Protein AF-A0A5Q3HAL7-F1 (afdb_monomer_lite)

Foldseek 3Di:
DVVVVVVVVVVVVCCVVPPPPLLVVQLVVLLCVLCVVLVVLVPDPDDPVVSVVVVCVCQVDPCSCCVSNPVRSNVRSCCCVPVVVVVCVVVVVVVVVVVVVVVQVVCVVVPNRDDDPVRVVVVVVVVVVVVVVVVVVVVVVVVVVVVVVVVVVVVVVVVVVCVVVVVVVVVVVVVVVVVVVCVVCVVLVVLLVVQVVLLVLLVVQVVQADPVLCVLPVVPDSLLSQLLSVLLVVQPDWDALVRSCVSSVHDSVVSVVSQVVCVVSVQWDDDPRTIHGGPVVNVSVVSSVCSSPVVD

Structure (mmCIF, N/CA/C/O backbone):
data_AF-A0A5Q3HAL7-F1
#
_entry.id   AF-A0A5Q3HAL7-F1
#
loop_
_atom_site.group_PDB
_atom_site.id
_atom_site.type_symbol
_atom_site.label_atom_id
_atom_site.label_alt_id
_atom_site.label_comp_id
_atom_site.label_asym_id
_atom_site.label_entity_id
_atom_site.label_seq_id
_atom_site.pdbx_PDB_ins_code
_atom_site.Cartn_x
_atom_site.Cartn_y
_atom_site.Cartn_z
_atom_site.occupancy
_atom_site.B_iso_or_equiv
_atom_site.auth_seq_id
_atom_site.auth_comp_id
_atom_site.auth_asym_id
_atom_site.auth_atom_id
_atom_site.pdbx_PDB_model_num
ATOM 1 N N . MET A 1 1 ? 57.391 20.502 -47.825 1.00 55.34 1 MET A N 1
ATOM 2 C CA . MET A 1 1 ? 56.404 19.394 -47.875 1.00 55.34 1 MET A CA 1
ATOM 3 C C . MET A 1 1 ? 54.963 19.889 -47.946 1.00 55.34 1 MET A C 1
ATOM 5 O O . MET A 1 1 ? 54.150 19.171 -48.510 1.00 55.34 1 MET A O 1
ATOM 9 N N . GLU A 1 2 ? 54.636 21.076 -47.424 1.00 68.75 2 GLU A N 1
ATOM 10 C CA . GLU A 1 2 ? 53.278 21.654 -47.502 1.00 68.75 2 GLU A CA 1
ATOM 11 C C . GLU A 1 2 ? 52.879 22.047 -48.932 1.00 68.75 2 GLU A C 1
ATOM 13 O O . GLU A 1 2 ? 51.835 21.627 -49.411 1.00 68.75 2 GLU A O 1
ATOM 18 N N . THR A 1 3 ? 53.782 22.668 -49.694 1.00 77.88 3 THR A N 1
ATOM 19 C CA . THR A 1 3 ? 53.521 23.100 -51.081 1.00 77.88 3 THR A CA 1
ATOM 20 C C . THR A 1 3 ? 53.118 21.971 -52.037 1.00 77.88 3 THR A C 1
ATOM 22 O O . THR A 1 3 ? 52.258 22.154 -52.890 1.00 77.88 3 THR A O 1
ATOM 25 N N . ILE A 1 4 ? 53.697 20.775 -51.887 1.00 76.94 4 ILE A N 1
ATOM 26 C CA . ILE A 1 4 ? 53.345 19.601 -52.706 1.00 76.94 4 ILE A CA 1
ATOM 27 C C . ILE A 1 4 ? 51.958 19.070 -52.326 1.00 76.94 4 ILE A C 1
ATOM 29 O O . ILE A 1 4 ? 51.219 18.623 -53.200 1.00 76.94 4 ILE A O 1
ATOM 33 N N . LYS A 1 5 ? 51.590 19.126 -51.039 1.00 76.62 5 LYS A N 1
ATOM 34 C CA . LYS A 1 5 ? 50.261 18.713 -50.573 1.00 76.62 5 LYS A CA 1
ATOM 35 C C . LYS A 1 5 ? 49.184 19.679 -51.059 1.00 76.62 5 LYS A C 1
ATOM 37 O O . LYS A 1 5 ? 48.139 19.212 -51.494 1.00 76.62 5 LYS A O 1
ATOM 42 N N . ASP A 1 6 ? 49.468 20.977 -51.070 1.00 79.19 6 ASP A N 1
ATOM 43 C CA . ASP A 1 6 ? 48.530 22.003 -51.539 1.00 79.19 6 ASP A CA 1
ATOM 44 C C . ASP A 1 6 ? 48.346 21.966 -53.065 1.00 79.19 6 ASP A C 1
ATOM 46 O O . ASP A 1 6 ? 47.229 22.102 -53.573 1.00 79.19 6 ASP A O 1
ATOM 50 N N . LEU A 1 7 ? 49.416 21.680 -53.816 1.00 79.38 7 LEU A N 1
ATOM 51 C CA . LEU A 1 7 ? 49.333 21.410 -55.257 1.00 79.38 7 LEU A CA 1
ATOM 52 C C . LEU A 1 7 ? 48.543 20.129 -55.548 1.00 79.38 7 LEU A C 1
ATOM 54 O O . LEU A 1 7 ? 47.713 20.106 -56.453 1.00 79.38 7 LEU A O 1
ATOM 58 N N . TRP A 1 8 ? 48.737 19.076 -54.751 1.00 79.88 8 TRP A N 1
ATOM 59 C CA . TRP A 1 8 ? 47.936 17.859 -54.868 1.00 79.88 8 TRP A CA 1
ATOM 60 C C . TRP A 1 8 ? 46.466 18.086 -54.524 1.00 79.88 8 TRP A C 1
ATOM 62 O O . TRP A 1 8 ? 45.599 17.599 -55.243 1.00 79.88 8 TRP A O 1
ATOM 72 N N . ALA A 1 9 ? 46.172 18.834 -53.462 1.00 76.88 9 ALA A N 1
ATOM 73 C CA . ALA A 1 9 ? 44.810 19.128 -53.033 1.00 76.88 9 ALA A CA 1
ATOM 74 C C . ALA A 1 9 ? 44.065 19.997 -54.057 1.00 76.88 9 ALA A C 1
ATOM 76 O O . ALA A 1 9 ? 42.907 19.721 -54.354 1.00 76.88 9 ALA A O 1
ATOM 77 N N . SER A 1 10 ? 44.733 20.992 -54.648 1.00 73.81 10 SER A N 1
ATOM 78 C CA . SER A 1 10 ? 44.154 21.838 -55.702 1.00 73.81 10 SER A CA 1
ATOM 79 C C . SER A 1 10 ? 43.964 21.094 -57.027 1.00 73.81 10 SER A C 1
ATOM 81 O O . SER A 1 10 ? 42.928 21.259 -57.673 1.00 73.81 10 SER A O 1
ATOM 83 N N . LEU A 1 11 ? 44.896 20.210 -57.406 1.00 72.25 11 LEU A N 1
ATOM 84 C CA . LEU A 1 11 ? 44.717 19.307 -58.548 1.00 72.25 11 LEU A CA 1
ATOM 85 C C . LEU A 1 11 ? 43.555 18.339 -58.318 1.00 72.25 11 LEU A C 1
ATOM 87 O O . LEU A 1 11 ? 42.705 18.195 -59.193 1.00 72.25 11 LEU A O 1
ATOM 91 N N . LEU A 1 12 ? 43.481 17.713 -57.140 1.00 73.38 12 LEU A N 1
ATOM 92 C CA . LEU A 1 12 ? 42.384 16.818 -56.772 1.00 73.38 12 LEU A CA 1
ATOM 93 C C . LEU A 1 12 ? 41.045 17.554 -56.781 1.00 73.38 12 LEU A C 1
ATOM 95 O O . LEU A 1 12 ? 40.107 17.047 -57.384 1.00 73.38 12 LEU A O 1
ATOM 99 N N . ALA A 1 13 ? 40.976 18.759 -56.206 1.00 71.50 13 ALA A N 1
ATOM 100 C CA . ALA A 1 13 ? 39.777 19.592 -56.202 1.00 71.50 13 ALA A CA 1
ATOM 101 C C . ALA A 1 13 ? 39.323 19.943 -57.629 1.00 71.50 13 ALA A C 1
ATOM 103 O O . ALA A 1 13 ? 38.155 19.759 -57.969 1.00 71.50 13 ALA A O 1
ATOM 104 N N . SER A 1 14 ? 40.252 20.350 -58.502 1.00 67.56 14 SER A N 1
ATOM 105 C CA . SER A 1 14 ? 39.939 20.692 -59.895 1.00 67.56 14 SER A CA 1
ATOM 106 C C . SER A 1 14 ? 39.529 19.469 -60.724 1.00 67.56 14 SER A C 1
ATOM 108 O O . SER A 1 14 ? 38.621 19.555 -61.551 1.00 67.56 14 SER A O 1
ATOM 110 N N . ILE A 1 15 ? 40.134 18.303 -60.469 1.00 63.25 15 ILE A N 1
ATOM 111 C CA . ILE A 1 15 ? 39.726 17.028 -61.075 1.00 63.25 15 ILE A CA 1
ATOM 112 C C . ILE A 1 15 ? 38.333 16.631 -60.581 1.00 63.25 15 ILE A C 1
ATOM 114 O O . ILE A 1 15 ? 37.506 16.231 -61.393 1.00 63.25 15 ILE A O 1
ATOM 118 N N . THR A 1 16 ? 38.023 16.767 -59.290 1.00 63.25 16 THR A N 1
ATOM 119 C CA . THR A 1 16 ? 36.685 16.453 -58.761 1.00 63.25 16 THR A CA 1
ATOM 120 C C . THR A 1 16 ? 35.608 17.411 -59.265 1.00 63.25 16 THR A C 1
ATOM 122 O O . THR A 1 16 ? 34.492 16.978 -59.522 1.00 63.25 16 THR A O 1
ATOM 125 N N . GLU A 1 17 ? 35.941 18.685 -59.474 1.00 64.19 17 GLU A N 1
ATOM 126 C CA . GLU A 1 17 ? 35.003 19.712 -59.938 1.00 64.19 17 GLU A CA 1
ATOM 127 C C . GLU A 1 17 ? 34.760 19.639 -61.459 1.00 64.19 17 GLU A C 1
ATOM 129 O O . GLU A 1 17 ? 33.652 19.890 -61.928 1.00 64.19 17 GLU A O 1
ATOM 134 N N . ARG A 1 18 ? 35.773 19.231 -62.244 1.00 58.59 18 ARG A N 1
ATOM 135 C CA . ARG A 1 18 ? 35.694 19.119 -63.716 1.00 58.59 18 ARG A CA 1
ATOM 136 C C . ARG A 1 18 ? 35.443 17.700 -64.235 1.00 58.59 18 ARG A C 1
ATOM 138 O O . ARG A 1 18 ? 35.150 17.533 -65.418 1.00 58.59 18 ARG A O 1
ATOM 145 N N . SER A 1 19 ? 35.510 16.670 -63.388 1.00 54.56 19 SER A N 1
ATOM 146 C CA . SER A 1 19 ? 35.116 15.297 -63.741 1.00 54.56 19 SER A CA 1
ATOM 147 C C . SER A 1 19 ? 33.611 15.087 -63.586 1.00 54.56 19 SER A C 1
ATOM 149 O O . SER A 1 19 ? 33.143 14.174 -62.915 1.00 54.56 19 SER A O 1
ATOM 151 N N . THR A 1 20 ? 32.815 15.876 -64.311 1.00 58.97 20 THR A N 1
ATOM 152 C CA . THR A 1 20 ? 31.396 15.542 -64.534 1.00 58.97 20 THR A CA 1
ATOM 153 C C . THR A 1 20 ? 31.252 14.166 -65.206 1.00 58.97 20 THR A C 1
ATOM 155 O O . THR A 1 20 ? 30.191 13.552 -65.144 1.00 58.97 20 THR A O 1
ATOM 158 N N . ASN A 1 21 ? 32.336 13.655 -65.813 1.00 72.50 21 ASN A N 1
ATOM 159 C CA . ASN A 1 21 ? 32.443 12.292 -66.305 1.00 72.50 21 ASN A CA 1
ATOM 160 C C . ASN A 1 21 ? 33.595 11.517 -65.611 1.00 72.50 21 ASN A C 1
ATOM 162 O O . ASN A 1 21 ? 34.766 11.761 -65.927 1.00 72.50 21 ASN A O 1
ATOM 166 N N . PRO A 1 22 ? 33.299 10.544 -64.722 1.00 79.50 22 PRO A N 1
ATOM 167 C CA . PRO A 1 22 ? 34.313 9.709 -64.064 1.00 79.50 22 PRO A CA 1
ATOM 168 C C . PRO A 1 22 ? 35.156 8.890 -65.055 1.00 79.50 22 PRO A C 1
ATOM 170 O O . PRO A 1 22 ? 36.276 8.488 -64.739 1.00 79.50 22 PRO A O 1
ATOM 173 N N . PHE A 1 23 ? 34.656 8.688 -66.277 1.00 84.44 23 PHE A N 1
ATOM 174 C CA . PHE A 1 23 ? 35.376 8.007 -67.344 1.00 84.44 23 PHE A CA 1
ATOM 175 C C . PHE A 1 23 ? 36.607 8.766 -67.824 1.00 84.44 23 PHE A C 1
ATOM 177 O O . PHE A 1 23 ? 37.656 8.157 -68.006 1.00 84.44 23 PHE A O 1
ATOM 184 N N . THR A 1 24 ? 36.518 10.087 -67.982 1.00 85.62 24 THR A N 1
ATOM 185 C CA . THR A 1 24 ? 37.641 10.892 -68.480 1.00 85.62 24 THR A CA 1
ATOM 186 C C . THR A 1 24 ? 38.813 10.855 -67.506 1.00 85.62 24 THR A C 1
ATOM 188 O O . THR A 1 24 ? 39.958 10.688 -67.921 1.00 85.62 24 THR A O 1
ATOM 191 N N . ALA A 1 25 ? 38.530 10.944 -66.203 1.00 84.62 25 ALA A N 1
ATOM 192 C CA . ALA A 1 25 ? 39.551 10.846 -65.166 1.00 84.62 25 ALA A CA 1
ATOM 193 C C . ALA A 1 25 ? 40.175 9.440 -65.119 1.00 84.62 25 ALA A C 1
ATOM 195 O O . ALA A 1 25 ? 41.399 9.312 -65.113 1.00 84.62 25 ALA A O 1
ATOM 196 N N . ALA A 1 26 ? 39.351 8.386 -65.153 1.00 89.31 26 ALA A N 1
ATOM 197 C CA . ALA A 1 26 ? 39.832 7.005 -65.177 1.00 89.31 26 ALA A CA 1
ATOM 198 C C . ALA A 1 26 ? 40.682 6.706 -66.424 1.00 89.31 26 ALA A C 1
ATOM 200 O O . ALA A 1 26 ? 41.731 6.071 -66.315 1.00 89.31 26 ALA A O 1
ATOM 201 N N . PHE A 1 27 ? 40.269 7.208 -67.592 1.00 93.12 27 PHE A N 1
ATOM 202 C CA . PHE A 1 27 ? 41.020 7.090 -68.838 1.00 93.12 27 PHE A CA 1
ATOM 203 C C . PHE A 1 27 ? 42.347 7.835 -68.771 1.00 93.12 27 PHE A C 1
ATOM 205 O O . PHE A 1 27 ? 43.368 7.240 -69.089 1.00 93.12 27 PHE A O 1
ATOM 212 N N . ALA A 1 28 ? 42.367 9.085 -68.304 1.00 91.00 28 ALA A N 1
ATOM 213 C CA . ALA A 1 28 ? 43.603 9.855 -68.174 1.00 91.00 28 ALA A CA 1
ATOM 214 C C . ALA A 1 28 ? 44.612 9.166 -67.241 1.00 91.00 28 ALA A C 1
ATOM 216 O O . ALA A 1 28 ? 45.773 8.994 -67.608 1.00 91.00 28 ALA A O 1
ATOM 217 N N . ILE A 1 29 ? 44.168 8.703 -66.066 1.00 91.75 29 ILE A N 1
ATOM 218 C CA . ILE A 1 29 ? 45.028 7.984 -65.113 1.00 91.75 29 ILE A CA 1
ATOM 219 C C . ILE A 1 29 ? 45.533 6.675 -65.725 1.00 91.75 29 ILE A C 1
ATOM 221 O O . ILE A 1 29 ? 46.722 6.366 -65.649 1.00 91.75 29 ILE A O 1
ATOM 225 N N . SER A 1 30 ? 44.646 5.908 -66.361 1.00 93.69 30 SER A N 1
ATOM 226 C CA . SER A 1 30 ? 45.031 4.652 -66.997 1.00 93.69 30 SER A CA 1
ATOM 227 C C . SER A 1 30 ? 45.987 4.867 -68.171 1.00 93.69 30 SER A C 1
ATOM 229 O O . SER A 1 30 ? 46.939 4.105 -68.331 1.00 93.69 30 SER A O 1
ATOM 231 N N . TRP A 1 31 ? 45.791 5.933 -68.945 1.00 95.50 31 TRP A N 1
ATOM 232 C CA . TRP A 1 31 ? 46.662 6.319 -70.047 1.00 95.50 31 TRP A CA 1
ATOM 233 C C . TRP A 1 31 ? 48.069 6.623 -69.559 1.00 95.50 31 TRP A C 1
ATOM 235 O O . TRP A 1 31 ? 49.028 6.094 -70.118 1.00 95.50 31 TRP A O 1
ATOM 245 N N . VAL A 1 32 ? 48.186 7.394 -68.475 1.00 94.75 32 VAL A N 1
ATOM 246 C CA . VAL A 1 32 ? 49.470 7.665 -67.821 1.00 94.75 32 VAL A CA 1
ATOM 247 C C . VAL A 1 32 ? 50.129 6.375 -67.340 1.00 94.75 32 VAL A C 1
ATOM 249 O O . VAL A 1 32 ? 51.315 6.171 -67.586 1.00 94.75 32 VAL A O 1
ATOM 252 N N . GLY A 1 33 ? 49.362 5.479 -66.714 1.00 94.62 33 GLY A N 1
ATOM 253 C CA . GLY A 1 33 ? 49.866 4.194 -66.227 1.00 94.62 33 GLY A CA 1
ATOM 254 C C . GLY A 1 33 ? 50.418 3.299 -67.341 1.00 94.62 33 GLY A C 1
ATOM 255 O O . GLY A 1 33 ? 51.544 2.816 -67.245 1.00 94.62 33 GLY A O 1
ATOM 256 N N . TRP A 1 34 ? 49.662 3.113 -68.424 1.00 95.12 34 TRP A N 1
ATOM 257 C CA . TRP A 1 34 ? 50.087 2.289 -69.562 1.00 95.12 34 TRP A CA 1
ATOM 258 C C . TRP A 1 34 ? 51.214 2.928 -70.378 1.00 95.12 34 TRP A C 1
ATOM 260 O O . TRP A 1 34 ? 52.069 2.218 -70.904 1.00 95.12 34 TRP A O 1
ATOM 270 N N . ASN A 1 35 ? 51.259 4.259 -70.447 1.00 95.12 35 ASN A N 1
ATOM 271 C CA . ASN A 1 35 ? 52.260 5.005 -71.209 1.00 95.12 35 ASN A CA 1
ATOM 272 C C . ASN A 1 35 ? 53.360 5.594 -70.314 1.00 95.12 35 ASN A C 1
ATOM 274 O O . ASN A 1 35 ? 53.999 6.573 -70.687 1.00 95.12 35 ASN A O 1
ATOM 278 N N . TYR A 1 36 ? 53.643 4.998 -69.151 1.00 94.56 36 TYR A N 1
ATOM 279 C CA . TYR A 1 36 ? 54.635 5.539 -68.211 1.00 94.56 36 TYR A CA 1
ATOM 280 C C . TYR A 1 36 ? 56.021 5.743 -68.853 1.00 94.56 36 TYR A C 1
ATOM 282 O O . TYR A 1 36 ? 56.694 6.730 -68.566 1.00 94.56 36 TYR A O 1
ATOM 290 N N . LYS A 1 37 ? 56.429 4.859 -69.779 1.00 93.38 37 LYS A N 1
ATOM 291 C CA . LYS A 1 37 ? 57.695 4.972 -70.528 1.00 93.38 37 LYS A CA 1
ATOM 292 C C . LYS A 1 37 ? 57.749 6.223 -71.407 1.00 93.38 37 LYS A C 1
ATOM 294 O O . LYS A 1 37 ? 58.812 6.823 -71.528 1.00 93.38 37 LYS A O 1
ATOM 299 N N . PHE A 1 38 ? 56.616 6.634 -71.977 1.00 93.31 38 PHE A N 1
ATOM 300 C CA . PHE A 1 38 ? 56.521 7.878 -72.738 1.00 93.31 38 PHE A CA 1
ATOM 301 C C . PHE A 1 38 ? 56.788 9.083 -71.836 1.00 93.31 38 PHE A C 1
ATOM 303 O O . PHE A 1 38 ? 57.572 9.948 -72.206 1.00 93.31 38 PHE A O 1
ATOM 310 N N . PHE A 1 39 ? 56.218 9.113 -70.628 1.00 92.56 39 PHE A N 1
ATOM 311 C CA . PHE A 1 39 ? 56.482 10.189 -69.669 1.00 92.56 39 PHE A CA 1
ATOM 312 C C . PHE A 1 39 ? 57.925 10.188 -69.165 1.00 92.56 39 PHE A C 1
ATOM 314 O O . PHE A 1 39 ? 58.526 11.252 -69.064 1.00 92.56 39 PHE A O 1
ATOM 321 N N . VAL A 1 40 ? 58.505 9.013 -68.902 1.00 93.12 40 VAL A N 1
ATOM 322 C CA . VAL A 1 40 ? 59.928 8.894 -68.540 1.00 93.12 40 VAL A CA 1
ATOM 323 C C . VAL A 1 40 ? 60.815 9.477 -69.638 1.00 93.12 40 VAL A C 1
ATOM 325 O O . VAL A 1 40 ? 61.745 10.216 -69.340 1.00 93.12 40 VAL A O 1
ATOM 328 N N . LEU A 1 41 ? 60.508 9.188 -70.903 1.00 92.88 41 LEU A N 1
ATOM 329 C CA . LEU A 1 41 ? 61.241 9.730 -72.040 1.00 92.88 41 LEU A CA 1
ATOM 330 C C . LEU A 1 41 ? 61.006 11.242 -72.211 1.00 92.88 41 LEU A C 1
ATOM 332 O O . LEU A 1 41 ? 61.950 11.982 -72.472 1.00 92.88 41 LEU A O 1
ATOM 336 N N . LEU A 1 42 ? 59.770 11.709 -72.028 1.00 92.06 42 LEU A N 1
ATOM 337 C CA . LEU A 1 42 ? 59.390 13.119 -72.151 1.00 92.06 42 LEU A CA 1
ATOM 338 C C . LEU A 1 42 ? 60.076 14.004 -71.103 1.00 92.06 42 LEU A C 1
ATOM 340 O O . LEU A 1 42 ? 60.461 15.126 -71.415 1.00 92.06 42 LEU A O 1
ATOM 344 N N . PHE A 1 43 ? 60.234 13.496 -69.880 1.00 93.00 43 PHE A N 1
ATOM 345 C CA . PHE A 1 43 ? 60.908 14.188 -68.778 1.00 93.00 43 PHE A CA 1
ATOM 346 C C . PHE A 1 43 ? 62.391 13.815 -68.638 1.00 93.00 43 PHE A C 1
ATOM 348 O O . PHE A 1 43 ? 63.013 14.162 -67.637 1.00 93.00 43 PHE A O 1
ATOM 355 N N . SER A 1 44 ? 62.961 13.100 -69.611 1.00 91.88 44 SER A N 1
ATOM 356 C CA . SER A 1 44 ? 64.399 12.827 -69.646 1.00 91.88 44 SER A CA 1
ATOM 357 C C . SER A 1 44 ? 65.175 14.012 -70.229 1.00 91.88 44 SER A C 1
ATOM 359 O O . SER A 1 44 ? 64.666 14.725 -71.092 1.00 91.88 44 SER A O 1
ATOM 361 N N . ASP A 1 45 ? 66.442 14.174 -69.836 1.00 92.88 45 ASP A N 1
ATOM 362 C CA . ASP A 1 45 ? 67.343 15.229 -70.339 1.00 92.88 45 ASP A CA 1
ATOM 363 C C . ASP A 1 45 ? 67.861 14.968 -71.777 1.00 92.88 45 ASP A C 1
ATOM 365 O O . ASP A 1 45 ? 68.955 15.386 -72.166 1.00 92.88 45 ASP A O 1
ATOM 369 N N . LEU A 1 46 ? 67.106 14.226 -72.592 1.00 91.38 46 LEU A N 1
ATOM 370 C CA . LEU A 1 46 ? 67.467 13.929 -73.975 1.00 91.38 46 LEU A CA 1
ATOM 371 C C . LEU A 1 46 ? 67.206 15.132 -74.889 1.00 91.38 46 LEU A C 1
ATOM 373 O O . LEU A 1 46 ? 66.264 15.902 -74.708 1.00 91.38 46 LEU A O 1
ATOM 377 N N . SER A 1 47 ? 68.030 15.277 -75.934 1.00 93.31 47 SER A N 1
ATOM 378 C CA . SER A 1 47 ? 67.755 16.272 -76.972 1.00 93.31 47 SER A CA 1
ATOM 379 C C . SER A 1 47 ? 66.437 15.942 -77.688 1.00 93.31 47 SER A C 1
ATOM 381 O O . SER A 1 47 ? 66.142 14.757 -77.877 1.00 93.31 47 SER A O 1
ATOM 383 N N . PRO A 1 48 ? 65.672 16.941 -78.175 1.00 91.00 48 PRO A N 1
ATOM 384 C CA . PRO A 1 48 ? 64.372 16.701 -78.809 1.00 91.00 48 PRO A CA 1
ATOM 385 C C . PRO A 1 48 ? 64.408 15.632 -79.912 1.00 91.00 48 PRO A C 1
ATOM 387 O O . PRO A 1 48 ? 63.519 14.790 -79.990 1.00 91.00 48 PRO A O 1
ATOM 390 N N . ALA A 1 49 ? 65.475 15.601 -80.719 1.00 91.81 49 ALA A N 1
ATOM 391 C CA . ALA A 1 49 ? 65.666 14.587 -81.758 1.00 91.81 49 ALA A CA 1
ATOM 392 C C . ALA A 1 49 ? 65.764 13.156 -81.193 1.00 91.81 49 ALA A C 1
ATOM 394 O O . ALA A 1 49 ? 65.175 12.232 -81.754 1.00 91.81 49 ALA A O 1
ATOM 395 N N . LYS A 1 50 ? 66.470 12.970 -80.069 1.00 92.44 50 LYS A N 1
ATOM 396 C CA . LYS A 1 50 ? 66.577 11.674 -79.384 1.00 92.44 50 LYS A CA 1
ATOM 397 C C . LYS A 1 50 ? 65.264 11.284 -78.708 1.00 92.44 50 LYS A C 1
ATOM 399 O O . LYS A 1 50 ? 64.905 10.113 -78.746 1.00 92.44 50 LYS A O 1
ATOM 404 N N . THR A 1 51 ? 64.519 12.249 -78.169 1.00 91.56 51 THR A N 1
ATOM 405 C CA . THR A 1 51 ? 63.179 12.016 -77.610 1.00 91.56 51 THR A CA 1
ATOM 406 C C . THR A 1 51 ? 62.218 11.519 -78.690 1.00 91.56 51 THR A C 1
ATOM 408 O O . THR A 1 51 ? 61.589 10.484 -78.508 1.00 91.56 51 THR A O 1
ATOM 411 N N . PHE A 1 52 ? 62.150 12.165 -79.859 1.00 91.88 52 PHE A N 1
ATOM 412 C CA . PHE A 1 52 ? 61.299 11.682 -80.956 1.00 91.88 52 PHE A CA 1
ATOM 413 C C . PHE A 1 52 ? 61.723 10.303 -81.480 1.00 91.88 52 PHE A C 1
ATOM 415 O O . PHE A 1 52 ? 60.861 9.467 -81.752 1.00 91.88 52 PHE A O 1
ATOM 422 N N . ALA A 1 53 ? 63.029 10.035 -81.581 1.00 92.81 53 ALA A N 1
ATOM 423 C CA . ALA A 1 53 ? 63.529 8.709 -81.944 1.00 92.81 53 ALA A CA 1
ATOM 424 C C . ALA A 1 53 ? 63.109 7.643 -80.917 1.00 92.81 53 ALA A C 1
ATOM 426 O O . ALA A 1 53 ? 62.589 6.600 -81.305 1.00 92.81 53 ALA A O 1
ATOM 427 N N . GLY A 1 54 ? 63.234 7.940 -79.619 1.00 91.81 54 GLY A N 1
ATOM 428 C CA . GLY A 1 54 ? 62.807 7.045 -78.544 1.00 91.81 54 GLY A CA 1
ATOM 429 C C . GLY A 1 54 ? 61.293 6.813 -78.508 1.00 91.81 54 GLY A C 1
ATOM 430 O O . GLY A 1 54 ? 60.860 5.705 -78.212 1.00 91.81 54 GLY A O 1
ATOM 431 N N . VAL A 1 55 ? 60.467 7.809 -78.864 1.00 91.69 55 VAL A N 1
ATOM 432 C CA . VAL A 1 55 ? 59.009 7.614 -79.005 1.00 91.69 55 VAL A CA 1
ATOM 433 C C . VAL A 1 55 ? 58.706 6.668 -80.167 1.00 91.69 55 VAL A C 1
ATOM 435 O O . VAL A 1 55 ? 57.857 5.789 -80.031 1.00 91.69 55 VAL A O 1
ATOM 438 N N . ASN A 1 56 ? 59.403 6.815 -81.297 1.00 91.88 56 ASN A N 1
ATOM 439 C CA . ASN A 1 56 ? 59.237 5.918 -82.442 1.00 91.88 56 ASN A CA 1
ATOM 440 C C . ASN A 1 56 ? 59.697 4.489 -82.128 1.00 91.88 56 ASN A C 1
ATOM 442 O O . ASN A 1 56 ? 59.077 3.547 -82.606 1.00 91.88 56 ASN A O 1
ATOM 446 N N . GLU A 1 57 ? 60.737 4.324 -81.311 1.00 92.81 57 GLU A N 1
ATOM 447 C CA . GLU A 1 57 ? 61.181 3.013 -80.826 1.00 92.81 57 GLU A CA 1
ATOM 448 C C . GLU A 1 57 ? 60.185 2.401 -79.830 1.00 92.81 57 GLU A C 1
ATOM 450 O O . GLU A 1 57 ? 59.911 1.204 -79.879 1.00 92.81 57 GLU A O 1
ATOM 455 N N . LEU A 1 58 ? 59.599 3.224 -78.956 1.00 91.62 58 LEU A N 1
ATOM 456 C CA . LEU A 1 58 ? 58.604 2.790 -77.977 1.00 91.62 58 LEU A CA 1
ATOM 457 C C . LEU A 1 58 ? 57.281 2.367 -78.637 1.00 91.62 58 LEU A C 1
ATOM 459 O O . LEU A 1 58 ? 56.605 1.471 -78.130 1.00 91.62 58 LEU A O 1
ATOM 463 N N . TYR A 1 59 ? 56.928 2.991 -79.764 1.00 92.38 59 TYR A N 1
ATOM 464 C CA . TYR A 1 59 ? 55.722 2.692 -80.534 1.00 92.38 59 TYR A CA 1
ATOM 465 C C . TYR A 1 59 ? 56.036 2.511 -82.035 1.00 92.38 59 TYR A C 1
ATOM 467 O O . TYR A 1 59 ? 55.721 3.399 -82.852 1.00 92.38 59 TYR A O 1
ATOM 475 N N . PRO A 1 60 ? 56.664 1.377 -82.409 1.00 90.94 60 PRO A N 1
ATOM 476 C CA . PRO A 1 60 ? 57.230 1.165 -83.742 1.00 90.94 60 PRO A CA 1
ATOM 477 C C . PRO A 1 60 ? 56.167 1.036 -84.834 1.00 90.94 60 PRO A C 1
ATOM 479 O O . PRO A 1 60 ? 56.352 1.532 -85.944 1.00 90.94 60 PRO A O 1
ATOM 482 N N . ASP A 1 61 ? 55.027 0.424 -84.522 1.00 94.19 61 ASP A N 1
ATOM 483 C CA . ASP A 1 61 ? 53.953 0.155 -85.476 1.00 94.19 61 ASP A CA 1
ATOM 484 C C . ASP A 1 61 ? 52.605 0.748 -85.031 1.00 94.19 61 ASP A C 1
ATOM 486 O O . ASP A 1 61 ? 52.394 1.100 -83.867 1.00 94.19 61 ASP A O 1
ATOM 490 N N . TRP A 1 62 ? 51.659 0.859 -85.966 1.00 91.62 62 TRP A N 1
ATOM 491 C CA . TRP A 1 62 ? 50.325 1.406 -85.693 1.00 91.62 62 TRP A CA 1
ATOM 492 C C . TRP A 1 62 ? 49.557 0.619 -84.621 1.00 91.62 62 TRP A C 1
ATOM 494 O O . TRP A 1 62 ? 48.841 1.214 -83.816 1.00 91.62 62 TRP A O 1
ATOM 504 N N . THR A 1 63 ? 49.739 -0.700 -84.559 1.00 93.19 63 THR A N 1
ATOM 505 C CA . THR A 1 63 ? 49.083 -1.563 -83.570 1.00 93.19 63 THR A CA 1
ATOM 506 C C . THR A 1 63 ? 49.594 -1.250 -82.170 1.00 93.19 63 THR A C 1
ATOM 508 O O . THR A 1 63 ? 48.790 -1.113 -81.250 1.00 93.19 63 THR A O 1
ATOM 511 N N . SER A 1 64 ? 50.905 -1.053 -81.999 1.00 90.31 64 SER A N 1
ATOM 512 C CA . SER A 1 64 ? 51.508 -0.657 -80.720 1.00 90.31 64 SER A CA 1
ATOM 513 C C . SER A 1 64 ? 50.997 0.711 -80.242 1.00 90.31 64 SER A C 1
ATOM 515 O O . SER A 1 64 ? 50.639 0.862 -79.070 1.00 90.31 64 SER A O 1
ATOM 517 N N . ARG A 1 65 ? 50.861 1.679 -81.164 1.00 90.69 65 ARG A N 1
ATOM 518 C CA . ARG A 1 65 ? 50.321 3.023 -80.894 1.00 90.69 65 ARG A CA 1
ATOM 519 C C . ARG A 1 65 ? 48.860 2.967 -80.485 1.00 90.69 65 ARG A C 1
ATOM 521 O O . ARG A 1 65 ? 48.480 3.577 -79.492 1.00 90.69 65 ARG A O 1
ATOM 528 N N . LEU A 1 66 ? 48.043 2.219 -81.224 1.00 93.69 66 LEU A N 1
ATOM 529 C CA . LEU A 1 66 ? 46.616 2.109 -80.946 1.00 93.69 66 LEU A CA 1
ATOM 530 C C . LEU A 1 66 ? 46.349 1.328 -79.655 1.00 93.69 66 LEU A C 1
ATOM 532 O O . LEU A 1 66 ? 45.511 1.737 -78.856 1.00 93.69 66 LEU A O 1
ATOM 536 N N . SER A 1 67 ? 47.063 0.225 -79.426 1.00 92.38 67 SER A N 1
ATOM 537 C CA . SER A 1 67 ? 46.870 -0.619 -78.241 1.00 92.38 67 SER A CA 1
ATOM 538 C C . SER A 1 67 ? 47.326 0.079 -76.961 1.00 92.38 67 SER A C 1
ATOM 540 O O . SER A 1 67 ? 46.521 0.276 -76.055 1.00 92.38 67 SER A O 1
ATOM 542 N N . SER A 1 68 ? 48.579 0.529 -76.905 1.00 89.88 68 SER A N 1
ATOM 543 C CA . SER A 1 68 ? 49.146 1.166 -75.709 1.00 89.88 68 SER A CA 1
ATOM 544 C C . SER A 1 68 ? 48.645 2.597 -75.522 1.00 89.88 68 SER A C 1
ATOM 546 O O . SER A 1 68 ? 48.380 3.025 -74.399 1.00 89.88 68 SER A O 1
ATOM 548 N N . GLY A 1 69 ? 48.468 3.336 -76.620 1.00 89.75 69 GLY A N 1
ATOM 549 C CA . GLY A 1 69 ? 48.039 4.731 -76.591 1.00 89.75 69 GLY A CA 1
ATOM 550 C C . GLY A 1 69 ? 46.533 4.920 -76.422 1.00 89.75 69 GLY A C 1
ATOM 551 O O . GLY A 1 69 ? 46.117 6.001 -76.018 1.00 89.75 69 GLY A O 1
ATOM 552 N N . PHE A 1 70 ? 45.702 3.911 -76.701 1.00 93.19 70 PHE A N 1
ATOM 553 C CA . PHE A 1 70 ? 44.250 4.066 -76.585 1.00 93.19 70 PHE A CA 1
ATOM 554 C C . PHE A 1 70 ? 43.538 2.821 -76.054 1.00 93.19 70 PHE A C 1
ATOM 556 O O . PHE A 1 70 ? 42.864 2.917 -75.034 1.00 93.19 70 PHE A O 1
ATOM 563 N N . ALA A 1 71 ? 43.689 1.653 -76.686 1.00 95.38 71 ALA A N 1
ATOM 564 C CA . ALA A 1 71 ? 42.842 0.492 -76.401 1.00 95.38 71 ALA A CA 1
ATOM 565 C C . ALA A 1 71 ? 43.011 -0.064 -74.976 1.00 95.38 71 ALA A C 1
ATOM 567 O O . ALA A 1 71 ? 42.011 -0.296 -74.299 1.00 95.38 71 ALA A O 1
ATOM 568 N N . PHE A 1 72 ? 44.244 -0.250 -74.490 1.00 95.25 72 PHE A N 1
ATOM 569 C CA . PHE A 1 72 ? 44.496 -0.720 -73.124 1.00 95.25 72 PHE A CA 1
ATOM 570 C C . PHE A 1 72 ? 44.085 0.311 -72.065 1.00 95.25 72 PHE A C 1
ATOM 572 O O . PHE A 1 72 ? 43.327 -0.069 -71.169 1.00 95.25 72 PHE A O 1
ATOM 579 N N . PRO A 1 73 ? 44.455 1.605 -72.176 1.00 95.44 73 PRO A N 1
ATOM 580 C CA . PRO A 1 73 ? 43.914 2.648 -71.307 1.00 95.44 73 PRO A CA 1
ATOM 581 C C . PRO A 1 73 ? 42.385 2.693 -71.270 1.00 95.44 73 PRO A C 1
ATOM 583 O O . PRO A 1 73 ? 41.789 2.790 -70.199 1.00 95.44 73 PRO A O 1
ATOM 586 N N . LEU A 1 74 ? 41.739 2.577 -72.435 1.00 94.94 74 LEU A N 1
ATOM 587 C CA . LEU A 1 74 ? 40.285 2.577 -72.564 1.00 94.94 74 LEU A CA 1
ATOM 588 C C . LEU A 1 74 ? 39.672 1.365 -71.873 1.00 94.94 74 LEU A C 1
ATOM 590 O O . LEU A 1 74 ? 38.744 1.514 -71.087 1.00 94.94 74 LEU A O 1
ATOM 594 N N . MET A 1 75 ? 40.207 0.171 -72.123 1.00 96.12 75 MET A N 1
ATOM 595 C CA . MET A 1 75 ? 39.717 -1.066 -71.524 1.00 96.12 75 MET A CA 1
ATOM 596 C C . MET A 1 75 ? 39.882 -1.057 -70.002 1.00 96.12 75 MET A C 1
ATOM 598 O O . MET A 1 75 ? 38.950 -1.408 -69.284 1.00 96.12 75 MET A O 1
ATOM 602 N N . THR A 1 76 ? 41.030 -0.615 -69.489 1.00 94.69 76 THR A N 1
ATOM 603 C CA . THR A 1 76 ? 41.251 -0.485 -68.045 1.00 94.69 76 THR A CA 1
ATOM 604 C C . THR A 1 76 ? 40.343 0.581 -67.432 1.00 94.69 76 THR A C 1
ATOM 606 O O . THR A 1 76 ? 39.785 0.342 -66.364 1.00 94.69 76 THR A O 1
ATOM 609 N N . ALA A 1 77 ? 40.126 1.717 -68.100 1.00 93.56 77 ALA A N 1
ATOM 610 C CA . ALA A 1 77 ? 39.187 2.737 -67.641 1.00 93.56 77 ALA A CA 1
ATOM 611 C C . ALA A 1 77 ? 37.738 2.234 -67.631 1.00 93.56 77 ALA A C 1
ATOM 613 O O . ALA A 1 77 ? 37.021 2.479 -66.666 1.00 93.56 77 ALA A O 1
ATOM 614 N N . LEU A 1 78 ? 37.318 1.483 -68.655 1.00 92.75 78 LEU A N 1
ATOM 615 C CA . LEU A 1 78 ? 36.008 0.831 -68.702 1.00 92.75 78 LEU A CA 1
ATOM 616 C C . LEU A 1 78 ? 35.865 -0.187 -67.568 1.00 92.75 78 LEU A C 1
ATOM 618 O O . LEU A 1 78 ? 34.875 -0.156 -66.845 1.00 92.75 78 LEU A O 1
ATOM 622 N N . LEU A 1 79 ? 36.858 -1.053 -67.357 1.00 93.56 79 LEU A N 1
ATOM 623 C CA . LEU A 1 79 ? 36.848 -2.008 -66.248 1.00 93.56 79 LEU A CA 1
ATOM 624 C C . LEU A 1 79 ? 36.801 -1.297 -64.896 1.00 93.56 79 LEU A C 1
ATOM 626 O O . LEU A 1 79 ? 36.036 -1.692 -64.023 1.00 93.56 79 LEU A O 1
ATOM 630 N N . TYR A 1 80 ? 37.566 -0.225 -64.719 1.00 90.56 80 TYR A N 1
ATOM 631 C CA . TYR A 1 80 ? 37.540 0.545 -63.485 1.00 90.56 80 TYR A CA 1
ATOM 632 C C . TYR A 1 80 ? 36.182 1.220 -63.276 1.00 90.56 80 TYR A C 1
ATOM 634 O O . TYR A 1 80 ? 35.574 1.046 -62.234 1.00 90.56 80 TYR A O 1
ATOM 642 N N . VAL A 1 81 ? 35.642 1.935 -64.261 1.00 88.38 81 VAL A N 1
ATOM 643 C CA . VAL A 1 81 ? 34.375 2.665 -64.093 1.00 88.38 81 VAL A CA 1
ATOM 644 C C . VAL A 1 81 ? 33.175 1.731 -63.991 1.00 88.38 81 VAL A C 1
ATOM 646 O O . VAL A 1 81 ? 32.265 2.012 -63.218 1.00 88.38 81 VAL A O 1
ATOM 649 N N . PHE A 1 82 ? 33.161 0.621 -64.731 1.00 88.19 82 PHE A N 1
ATOM 650 C CA . PHE A 1 82 ? 32.016 -0.284 -64.756 1.00 88.19 82 PHE A CA 1
ATOM 651 C C . PHE A 1 82 ? 32.145 -1.450 -63.784 1.00 88.19 82 PHE A C 1
ATOM 653 O O . PHE A 1 82 ? 31.176 -1.733 -63.093 1.00 88.19 82 PHE A O 1
ATOM 660 N N . ALA A 1 83 ? 33.292 -2.125 -63.678 1.00 89.81 83 ALA A N 1
ATOM 661 C CA . ALA A 1 83 ? 33.415 -3.305 -62.816 1.00 89.81 83 ALA A CA 1
ATOM 662 C C . ALA A 1 83 ? 33.659 -2.944 -61.343 1.00 89.81 83 ALA A C 1
ATOM 664 O O . ALA A 1 83 ? 33.128 -3.622 -60.459 1.00 89.81 83 ALA A O 1
ATOM 665 N N . TYR A 1 84 ? 34.414 -1.874 -61.058 1.00 86.69 84 TYR A N 1
ATOM 666 C CA . TYR A 1 84 ? 34.716 -1.479 -59.677 1.00 86.69 84 TYR A CA 1
ATOM 667 C C . TYR A 1 84 ? 33.451 -1.194 -58.855 1.00 86.69 84 TYR A C 1
ATOM 669 O O . TYR A 1 84 ? 33.343 -1.785 -57.783 1.00 86.69 84 TYR A O 1
ATOM 677 N N . PRO A 1 85 ? 32.441 -0.425 -59.325 1.00 83.50 85 PRO A N 1
ATOM 678 C CA . PRO A 1 85 ? 31.228 -0.196 -58.540 1.00 83.50 85 PRO A CA 1
ATOM 679 C C . PRO A 1 85 ? 30.503 -1.483 -58.142 1.00 83.50 85 PRO A C 1
ATOM 681 O O . PRO A 1 85 ? 30.073 -1.596 -56.996 1.00 83.50 85 PRO A O 1
ATOM 684 N N . TYR A 1 86 ? 30.411 -2.480 -59.029 1.00 86.38 86 TYR A N 1
ATOM 685 C CA . TYR A 1 86 ? 29.779 -3.764 -58.696 1.00 86.38 86 TYR A CA 1
ATOM 686 C C . TYR A 1 86 ? 30.587 -4.562 -57.667 1.00 86.38 86 TYR A C 1
ATOM 688 O O . TYR A 1 86 ? 30.008 -5.188 -56.777 1.00 86.38 86 TYR A O 1
ATOM 696 N N . LEU A 1 87 ? 31.922 -4.533 -57.756 1.00 85.88 87 LEU A N 1
ATOM 697 C CA . LEU A 1 87 ? 32.791 -5.157 -56.756 1.00 85.88 87 LEU A CA 1
ATOM 698 C C . LEU A 1 87 ? 32.661 -4.449 -55.403 1.00 85.88 87 LEU A C 1
ATOM 700 O O . LEU A 1 87 ? 32.482 -5.106 -54.377 1.00 85.88 87 LEU A O 1
ATOM 704 N N . THR A 1 88 ? 32.671 -3.117 -55.395 1.00 83.25 88 THR A N 1
ATOM 705 C CA . THR A 1 88 ? 32.517 -2.294 -54.193 1.00 83.25 88 THR A CA 1
ATOM 706 C C . THR A 1 88 ? 31.144 -2.489 -53.550 1.00 83.25 88 THR A C 1
ATOM 708 O O . THR A 1 88 ? 31.073 -2.659 -52.337 1.00 83.25 88 THR A O 1
ATOM 711 N N . GLN A 1 89 ? 30.062 -2.562 -54.332 1.00 82.81 89 GLN A N 1
ATOM 712 C CA . GLN A 1 89 ? 28.710 -2.833 -53.825 1.00 82.81 89 GLN A CA 1
ATOM 713 C C . GLN A 1 89 ? 28.595 -4.177 -53.098 1.00 82.81 89 GLN A C 1
ATOM 715 O O . GLN A 1 89 ? 27.772 -4.295 -52.199 1.00 82.81 89 GLN A O 1
ATOM 720 N N . LYS A 1 90 ? 29.406 -5.183 -53.447 1.00 85.56 90 LYS A N 1
ATOM 721 C CA . LYS A 1 90 ? 29.413 -6.482 -52.751 1.00 85.56 90 LYS A CA 1
ATOM 722 C C . LYS A 1 90 ? 30.389 -6.514 -51.578 1.00 85.56 90 LYS A C 1
ATOM 724 O O . LYS A 1 90 ? 30.059 -7.015 -50.505 1.00 85.56 90 LYS A O 1
ATOM 729 N N . LEU A 1 91 ? 31.592 -5.979 -51.772 1.00 86.12 91 LEU A N 1
ATOM 730 C CA . LEU A 1 91 ? 32.664 -6.044 -50.781 1.00 86.12 91 LEU A CA 1
ATOM 731 C C . LEU A 1 91 ? 32.448 -5.077 -49.616 1.00 86.12 91 LEU A C 1
ATOM 733 O O . LEU A 1 91 ? 32.771 -5.424 -48.482 1.00 86.12 91 LEU A O 1
ATOM 737 N N . VAL A 1 92 ? 31.889 -3.888 -49.864 1.00 85.50 92 VAL A N 1
ATOM 738 C CA . VAL A 1 92 ? 31.682 -2.887 -48.810 1.00 85.50 92 VAL A CA 1
ATOM 739 C C . VAL A 1 92 ? 30.659 -3.359 -47.776 1.00 85.50 92 VAL A C 1
ATOM 741 O O . VAL A 1 92 ? 31.013 -3.333 -46.597 1.00 85.50 92 VAL A O 1
ATOM 744 N N . PRO A 1 93 ? 29.452 -3.845 -48.135 1.00 84.75 93 PRO A N 1
ATOM 745 C CA . PRO A 1 93 ? 28.523 -4.401 -47.152 1.00 84.75 93 PRO A CA 1
ATOM 746 C C . PRO A 1 93 ? 29.131 -5.569 -46.378 1.00 84.75 93 PRO A C 1
ATOM 748 O O . PRO A 1 93 ? 29.106 -5.556 -45.153 1.00 84.75 93 PRO A O 1
ATOM 751 N N . TRP A 1 94 ? 29.791 -6.509 -47.062 1.00 87.88 94 TRP A N 1
ATOM 752 C CA . TRP A 1 94 ? 30.450 -7.648 -46.416 1.00 87.88 94 TRP A CA 1
ATOM 753 C C . TRP A 1 94 ? 31.526 -7.222 -45.405 1.00 87.88 94 TRP A C 1
ATOM 755 O O . TRP A 1 94 ? 31.604 -7.748 -44.291 1.00 87.88 94 TRP A O 1
ATOM 765 N N . TYR A 1 95 ? 32.352 -6.237 -45.765 1.00 83.75 95 TYR A N 1
ATOM 766 C CA . TYR A 1 95 ? 33.381 -5.703 -44.879 1.00 83.75 95 TYR A CA 1
ATOM 767 C C . TYR A 1 95 ? 32.767 -4.953 -43.690 1.00 83.75 95 TYR A C 1
ATOM 769 O O . TYR A 1 95 ? 33.195 -5.146 -42.549 1.00 83.75 95 TYR A O 1
ATOM 777 N N . ARG A 1 96 ? 31.724 -4.146 -43.929 1.00 79.75 96 ARG A N 1
ATOM 778 C CA . ARG A 1 96 ? 30.987 -3.427 -42.879 1.00 79.75 96 ARG A CA 1
ATOM 779 C C . ARG A 1 96 ? 30.299 -4.383 -41.911 1.00 79.75 96 ARG A C 1
ATOM 781 O O . ARG A 1 96 ? 30.418 -4.195 -40.705 1.00 79.75 96 ARG A O 1
ATOM 788 N N . GLU A 1 97 ? 29.666 -5.440 -42.407 1.00 85.25 97 GLU A N 1
ATOM 789 C CA . GLU A 1 97 ? 29.075 -6.491 -41.575 1.00 85.25 97 GLU A CA 1
ATOM 790 C C . GLU A 1 97 ? 30.116 -7.146 -40.664 1.00 85.25 97 GLU A C 1
ATOM 792 O O . GLU A 1 97 ? 29.852 -7.371 -39.483 1.00 85.25 97 GLU A O 1
ATOM 797 N N . ARG A 1 98 ? 31.321 -7.426 -41.177 1.00 85.62 98 ARG A N 1
ATOM 798 C CA . ARG A 1 98 ? 32.414 -7.983 -40.367 1.00 85.62 98 ARG A CA 1
ATOM 799 C C . ARG A 1 98 ? 32.937 -7.004 -39.324 1.00 85.62 98 ARG A C 1
ATOM 801 O O . ARG A 1 98 ? 33.181 -7.426 -38.197 1.00 85.62 98 ARG A O 1
ATOM 808 N N . GLN A 1 99 ? 33.070 -5.720 -39.659 1.00 80.50 99 GLN A N 1
ATOM 809 C CA . GLN A 1 99 ? 33.436 -4.690 -38.681 1.00 80.50 99 GLN A CA 1
ATOM 810 C C . GLN A 1 99 ? 32.401 -4.588 -37.555 1.00 80.50 99 GLN A C 1
ATOM 812 O O . GLN A 1 99 ? 32.777 -4.531 -36.388 1.00 80.50 99 GLN A O 1
ATOM 817 N N . VAL A 1 100 ? 31.108 -4.614 -37.891 1.00 77.19 100 VAL A N 1
ATOM 818 C CA . VAL A 1 100 ? 30.018 -4.576 -36.903 1.00 77.19 100 VAL A CA 1
ATOM 819 C C . VAL A 1 100 ? 30.032 -5.825 -36.025 1.00 77.19 100 VAL A C 1
ATOM 821 O O . VAL A 1 100 ? 29.957 -5.708 -34.805 1.00 77.19 100 VAL A O 1
ATOM 824 N N . LYS A 1 101 ? 30.193 -7.015 -36.618 1.00 83.69 101 LYS A N 1
ATOM 825 C CA . LYS A 1 101 ? 30.319 -8.273 -35.865 1.00 83.69 101 LYS A CA 1
ATOM 826 C C . LYS A 1 101 ? 31.499 -8.225 -34.897 1.00 83.69 101 LYS A C 1
ATOM 828 O O . LYS A 1 101 ? 31.312 -8.511 -33.723 1.00 83.69 101 LYS A O 1
ATOM 833 N N . LEU A 1 102 ? 32.671 -7.789 -35.358 1.00 83.06 102 LEU A N 1
ATOM 834 C CA . LEU A 1 102 ? 33.868 -7.668 -34.525 1.00 83.06 102 LEU A CA 1
ATOM 835 C C . LEU A 1 102 ? 33.676 -6.661 -33.380 1.00 83.06 102 LEU A C 1
ATOM 837 O O . LEU A 1 102 ? 34.023 -6.955 -32.240 1.00 83.06 102 LEU A O 1
ATOM 841 N N . ALA A 1 103 ? 33.085 -5.498 -33.661 1.00 74.31 103 ALA A N 1
ATOM 842 C CA . ALA A 1 103 ? 32.806 -4.481 -32.649 1.00 74.31 103 ALA A CA 1
ATOM 843 C C . ALA A 1 103 ? 31.792 -4.960 -31.597 1.00 74.31 103 ALA A C 1
ATOM 845 O O . ALA A 1 103 ? 31.941 -4.648 -30.418 1.00 74.31 103 ALA A O 1
ATOM 846 N N . ASN A 1 104 ? 30.780 -5.731 -32.002 1.00 74.25 104 ASN A N 1
ATOM 847 C CA . ASN A 1 104 ? 29.810 -6.314 -31.076 1.00 74.25 104 ASN A CA 1
ATOM 848 C C . ASN A 1 104 ? 30.435 -7.433 -30.236 1.00 74.25 104 ASN A C 1
ATOM 850 O O . ASN A 1 104 ? 30.240 -7.446 -29.026 1.00 74.25 104 ASN A O 1
ATOM 854 N N . SER A 1 105 ? 31.265 -8.295 -30.834 1.00 77.62 105 SER A N 1
ATOM 855 C CA . SER A 1 105 ? 32.024 -9.308 -30.091 1.00 77.62 105 SER A CA 1
ATOM 856 C C . SER A 1 105 ? 32.960 -8.688 -29.049 1.00 77.62 105 SER A C 1
ATOM 858 O O . SER A 1 105 ? 33.080 -9.222 -27.953 1.00 77.62 105 SER A O 1
ATOM 860 N N . LEU A 1 106 ? 33.585 -7.544 -29.349 1.00 71.25 106 LEU A N 1
ATOM 861 C CA . LEU A 1 106 ? 34.408 -6.809 -28.380 1.00 71.25 106 LEU A CA 1
ATOM 862 C C . LEU A 1 106 ? 33.572 -6.234 -27.224 1.00 71.25 106 LEU A C 1
ATOM 864 O O . LEU A 1 106 ? 33.971 -6.333 -26.069 1.00 71.25 106 LEU A O 1
ATOM 868 N N . LYS A 1 107 ? 32.385 -5.691 -27.511 1.00 66.31 107 LYS A N 1
ATOM 869 C CA . LYS A 1 107 ? 31.481 -5.134 -26.488 1.00 66.31 107 LYS A CA 1
ATOM 870 C C . LYS A 1 107 ? 30.862 -6.197 -25.578 1.00 66.31 107 LYS A C 1
ATOM 872 O O . LYS A 1 107 ? 30.614 -5.913 -24.407 1.00 66.31 107 LYS A O 1
ATOM 877 N N . ASP A 1 108 ? 30.644 -7.406 -26.090 1.00 66.12 108 ASP A N 1
ATOM 878 C CA . ASP A 1 108 ? 30.182 -8.544 -25.287 1.00 66.12 108 ASP A CA 1
ATOM 879 C C . ASP A 1 108 ? 31.259 -9.026 -24.293 1.00 66.12 108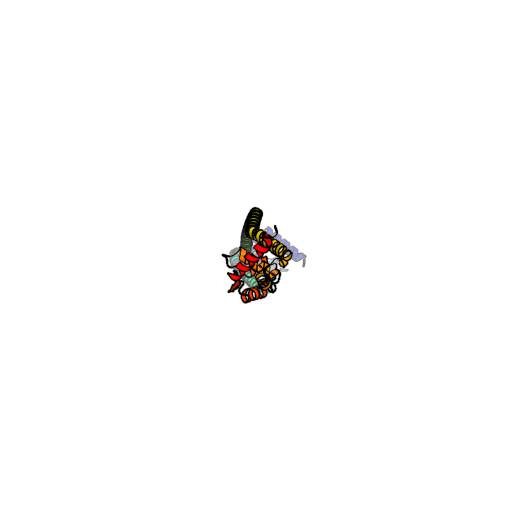 ASP A C 1
ATOM 881 O O . ASP A 1 108 ? 30.919 -9.495 -23.208 1.00 66.12 108 ASP A O 1
ATOM 885 N N . ILE A 1 109 ? 32.549 -8.834 -24.602 1.00 61.59 109 ILE A N 1
ATOM 886 C CA . ILE A 1 109 ? 33.675 -9.147 -23.700 1.00 61.59 109 ILE A CA 1
ATOM 887 C C . ILE A 1 109 ? 33.812 -8.100 -22.571 1.00 61.59 109 ILE A C 1
ATOM 889 O O . ILE A 1 109 ? 34.262 -8.428 -21.476 1.00 61.59 109 ILE A O 1
ATOM 893 N N . GLU A 1 110 ? 33.371 -6.855 -22.788 1.00 58.31 110 GLU A N 1
ATOM 894 C CA . GLU A 1 110 ? 33.492 -5.743 -21.824 1.00 58.31 110 GLU A CA 1
ATOM 895 C C . GLU A 1 110 ? 32.347 -5.649 -20.790 1.00 58.31 110 GLU A C 1
ATOM 897 O O . GLU A 1 110 ? 32.328 -4.733 -19.963 1.00 58.31 110 GLU A O 1
ATOM 902 N N . GLY A 1 111 ? 31.358 -6.552 -20.813 1.00 54.59 111 GLY A N 1
ATOM 903 C CA . GLY A 1 111 ? 30.280 -6.600 -19.808 1.00 54.59 111 GLY A CA 1
ATOM 904 C C . GLY A 1 111 ? 29.304 -5.408 -19.819 1.00 54.59 111 GLY A C 1
ATOM 905 O O . GLY A 1 111 ? 28.414 -5.325 -18.972 1.00 54.59 111 GLY A O 1
ATOM 906 N N . LYS A 1 112 ? 29.418 -4.495 -20.792 1.00 55.69 112 LYS A N 1
ATOM 907 C CA . LYS A 1 112 ? 28.480 -3.391 -21.058 1.00 55.69 112 LYS A CA 1
ATOM 908 C C . LYS A 1 112 ? 27.700 -3.686 -22.337 1.00 55.69 112 LYS A C 1
ATOM 910 O O . LYS A 1 112 ? 27.919 -3.066 -23.376 1.00 55.69 112 LYS A O 1
ATOM 915 N N . ARG A 1 113 ? 26.774 -4.645 -22.273 1.00 51.19 113 ARG A N 1
ATOM 916 C CA . ARG A 1 113 ? 25.880 -4.959 -23.397 1.00 51.19 113 ARG A CA 1
ATOM 917 C C . ARG A 1 113 ? 25.079 -3.708 -23.787 1.00 51.19 113 ARG A C 1
ATOM 919 O O . ARG A 1 113 ? 24.226 -3.250 -23.025 1.00 51.19 113 ARG A O 1
ATOM 926 N N . VAL A 1 114 ? 25.340 -3.154 -24.972 1.00 57.91 114 VAL A N 1
ATOM 927 C CA . VAL A 1 114 ? 24.511 -2.092 -25.561 1.00 57.91 114 VAL A CA 1
ATOM 928 C C . VAL A 1 114 ? 23.185 -2.736 -25.957 1.00 57.91 114 VAL A C 1
ATOM 930 O O . VAL A 1 114 ? 23.155 -3.605 -26.825 1.00 57.91 114 VAL A O 1
ATOM 933 N N . ARG A 1 115 ? 22.096 -2.361 -25.276 1.00 62.34 115 ARG A N 1
ATOM 934 C CA . ARG A 1 115 ? 20.751 -2.860 -25.595 1.00 62.34 115 ARG A CA 1
ATOM 935 C C . ARG A 1 115 ? 20.371 -2.427 -27.008 1.00 62.34 115 ARG A C 1
ATOM 937 O O . ARG A 1 115 ? 20.611 -1.283 -27.393 1.00 62.34 115 ARG A O 1
ATOM 944 N N . THR A 1 116 ? 19.780 -3.339 -27.765 1.00 75.00 116 THR A N 1
ATOM 945 C CA . THR A 1 116 ? 19.233 -3.033 -29.094 1.00 75.00 116 THR A CA 1
ATOM 946 C C . THR A 1 116 ? 18.071 -2.043 -28.981 1.00 75.00 116 THR A C 1
ATOM 948 O O . THR A 1 116 ? 17.423 -1.936 -27.934 1.00 75.00 116 THR A O 1
ATOM 951 N N . VAL A 1 117 ? 17.783 -1.312 -30.062 1.00 79.31 117 VAL A N 1
ATOM 952 C CA . VAL A 1 117 ? 16.639 -0.384 -30.109 1.00 79.31 117 VAL A CA 1
ATOM 953 C C . VAL A 1 117 ? 15.328 -1.133 -29.849 1.00 79.31 117 VAL A C 1
ATOM 955 O O . VAL A 1 117 ? 14.468 -0.615 -29.136 1.00 79.31 117 VAL A O 1
ATOM 958 N N . GLU A 1 118 ? 15.187 -2.375 -30.332 1.00 80.50 118 GLU A N 1
ATOM 959 C CA . GLU A 1 118 ? 13.998 -3.186 -30.052 1.00 80.50 118 GLU A CA 1
ATOM 960 C C . GLU A 1 118 ? 13.870 -3.557 -28.569 1.00 80.50 118 GLU A C 1
ATOM 962 O O . GLU A 1 118 ? 12.766 -3.515 -28.023 1.00 80.50 118 GLU A O 1
ATOM 967 N N . GLU A 1 119 ? 14.974 -3.881 -27.890 1.00 77.38 119 GLU A N 1
ATOM 968 C CA . GLU A 1 119 ? 14.971 -4.183 -26.453 1.00 77.38 119 GLU A CA 1
ATOM 969 C C . GLU A 1 119 ? 14.615 -2.956 -25.610 1.00 77.38 119 GLU A C 1
ATOM 971 O O . GLU A 1 119 ? 13.848 -3.077 -24.655 1.00 77.38 119 GLU A O 1
ATOM 976 N N . VAL A 1 120 ? 15.118 -1.772 -25.974 1.00 85.00 120 VAL A N 1
ATOM 977 C CA . VAL A 1 120 ? 14.739 -0.512 -25.315 1.00 85.00 120 VAL A CA 1
ATOM 978 C C . VAL A 1 120 ? 13.260 -0.212 -25.556 1.00 85.00 120 VAL A C 1
ATOM 980 O O . VAL A 1 120 ? 12.535 0.060 -24.604 1.00 85.00 120 VAL A O 1
ATOM 983 N N . ALA A 1 121 ? 12.776 -0.341 -26.793 1.00 88.94 121 ALA A N 1
ATOM 984 C CA . ALA A 1 121 ? 11.368 -0.124 -27.122 1.00 88.94 121 ALA A CA 1
ATOM 985 C C . ALA A 1 121 ? 10.433 -1.134 -26.433 1.00 88.94 121 ALA A C 1
ATOM 987 O O . ALA A 1 121 ? 9.293 -0.810 -26.100 1.00 88.94 121 ALA A O 1
ATOM 988 N N . LYS A 1 122 ? 10.882 -2.377 -26.222 1.00 92.88 122 LYS A N 1
ATOM 989 C CA . LYS A 1 122 ? 10.144 -3.371 -25.434 1.00 92.88 122 LYS A CA 1
ATOM 990 C C . LYS A 1 122 ? 10.115 -2.983 -23.957 1.00 92.88 122 LYS A C 1
ATOM 992 O O . LYS A 1 122 ? 9.048 -2.988 -23.357 1.00 92.88 122 LYS A O 1
ATOM 997 N N . LEU A 1 123 ? 11.256 -2.581 -23.402 1.00 90.75 123 LEU A N 1
ATOM 998 C CA . LEU A 1 123 ? 11.360 -2.160 -22.010 1.00 90.75 123 LEU A CA 1
ATOM 999 C C . LEU A 1 123 ? 10.474 -0.945 -21.712 1.00 90.75 123 LEU A C 1
ATOM 1001 O O . LEU A 1 123 ? 9.768 -0.950 -20.711 1.00 90.75 123 LEU A O 1
ATOM 1005 N N . VAL A 1 124 ? 10.479 0.067 -22.585 1.00 93.44 124 VAL A N 1
ATOM 1006 C CA . VAL A 1 124 ? 9.621 1.254 -22.449 1.00 93.44 124 VAL A CA 1
ATOM 1007 C C . VAL A 1 124 ? 8.150 0.848 -22.445 1.00 93.44 124 VAL A C 1
ATOM 1009 O O . VAL A 1 124 ? 7.433 1.216 -21.521 1.00 93.44 124 VAL A O 1
ATOM 1012 N N . ARG A 1 125 ? 7.722 -0.002 -23.389 1.00 94.12 125 ARG A N 1
ATOM 1013 C CA . ARG A 1 125 ? 6.346 -0.527 -23.421 1.00 94.12 125 ARG A CA 1
ATOM 1014 C C . ARG A 1 125 ? 5.980 -1.300 -22.154 1.00 94.12 125 ARG A C 1
ATOM 1016 O O . ARG A 1 125 ? 4.866 -1.166 -21.656 1.00 94.12 125 ARG A O 1
ATOM 1023 N N . ASP A 1 126 ? 6.899 -2.099 -21.621 1.00 94.69 126 ASP A N 1
ATOM 1024 C CA . ASP A 1 126 ? 6.669 -2.840 -20.379 1.00 94.69 126 ASP A CA 1
ATOM 1025 C C . ASP A 1 126 ? 6.564 -1.895 -19.169 1.00 94.69 126 ASP A C 1
ATOM 1027 O O . ASP A 1 126 ? 5.726 -2.112 -18.292 1.00 94.69 126 ASP A O 1
ATOM 1031 N N . TYR A 1 127 ? 7.361 -0.822 -19.127 1.00 94.38 127 TYR A N 1
ATOM 1032 C CA . TYR A 1 127 ? 7.250 0.217 -18.099 1.00 94.38 127 TYR A CA 1
ATOM 1033 C C . TYR A 1 127 ? 5.945 1.000 -18.209 1.00 94.38 127 TYR A C 1
ATOM 1035 O O . TYR A 1 127 ? 5.268 1.171 -17.200 1.00 94.38 127 TYR A O 1
ATOM 1043 N N . GLU A 1 128 ? 5.553 1.422 -19.409 1.00 95.56 128 GLU A N 1
ATOM 1044 C CA . GLU A 1 128 ? 4.279 2.108 -19.645 1.00 95.56 128 GLU A CA 1
ATOM 1045 C C . GLU A 1 128 ? 3.097 1.237 -19.215 1.00 95.56 128 GLU A C 1
ATOM 1047 O O . GLU A 1 128 ? 2.208 1.709 -18.509 1.00 95.56 128 GLU A O 1
ATOM 1052 N N . ARG A 1 129 ? 3.124 -0.065 -19.538 1.00 95.00 129 ARG A N 1
ATOM 1053 C CA . ARG A 1 129 ? 2.115 -1.022 -19.063 1.00 95.00 129 ARG A CA 1
ATOM 1054 C C . ARG A 1 129 ? 2.074 -1.094 -17.543 1.00 95.00 129 ARG A C 1
ATOM 1056 O O . ARG A 1 129 ? 0.991 -0.992 -16.976 1.00 95.00 129 ARG A O 1
ATOM 1063 N N . LYS A 1 130 ? 3.225 -1.221 -16.877 1.00 95.50 130 LYS A N 1
ATOM 1064 C CA . LYS A 1 130 ? 3.293 -1.268 -15.406 1.00 95.50 130 LYS A CA 1
ATOM 1065 C C . LYS A 1 130 ? 2.781 0.016 -14.761 1.00 95.50 130 LYS A C 1
ATOM 1067 O O . LYS A 1 130 ? 2.037 -0.062 -13.792 1.00 95.50 130 LYS A O 1
ATOM 1072 N N . ILE A 1 131 ? 3.136 1.176 -15.310 1.00 95.69 131 ILE A N 1
ATOM 1073 C CA . ILE A 1 131 ? 2.657 2.475 -14.826 1.00 95.69 131 ILE A CA 1
ATOM 1074 C C . ILE A 1 131 ? 1.142 2.585 -15.022 1.00 95.69 131 ILE A C 1
ATOM 1076 O O . ILE A 1 131 ? 0.440 2.968 -14.093 1.00 95.69 131 ILE A O 1
ATOM 1080 N N . SER A 1 132 ? 0.624 2.199 -16.191 1.00 96.06 132 SER A N 1
ATOM 1081 C CA . SER A 1 132 ? -0.817 2.240 -16.460 1.00 96.06 132 SER A CA 1
ATOM 1082 C C . SER A 1 132 ? -1.608 1.292 -15.552 1.00 96.06 132 SER A C 1
ATOM 1084 O O . SER A 1 132 ? -2.646 1.682 -15.026 1.00 96.06 132 SER A O 1
ATOM 1086 N N . ALA A 1 133 ? -1.093 0.084 -15.299 1.00 96.12 133 ALA A N 1
ATOM 1087 C CA . ALA A 1 133 ? -1.698 -0.866 -14.373 1.00 96.12 133 ALA A CA 1
ATOM 1088 C C . ALA A 1 133 ? -1.704 -0.317 -12.939 1.00 96.12 133 ALA A C 1
ATOM 1090 O O . ALA A 1 133 ? -2.740 -0.356 -12.280 1.00 96.12 133 ALA A O 1
ATOM 1091 N N . ALA A 1 134 ? -0.586 0.265 -12.494 1.00 95.75 134 ALA A N 1
ATOM 1092 C CA . ALA A 1 134 ? -0.485 0.879 -11.174 1.00 95.75 134 ALA A CA 1
ATOM 1093 C C . ALA A 1 134 ? -1.424 2.089 -11.010 1.00 95.75 134 ALA A C 1
ATOM 1095 O O . ALA A 1 134 ? -1.995 2.275 -9.939 1.00 95.75 134 ALA A O 1
ATOM 1096 N N . ASP A 1 135 ? -1.626 2.903 -12.052 1.00 96.25 135 ASP A N 1
ATOM 1097 C CA . ASP A 1 135 ? -2.572 4.029 -12.006 1.00 96.25 135 ASP A CA 1
ATOM 1098 C C . ASP A 1 135 ? -4.032 3.552 -11.933 1.00 96.25 135 ASP A C 1
ATOM 1100 O O . ASP A 1 135 ? -4.833 4.115 -11.185 1.00 96.25 135 ASP A O 1
ATOM 1104 N N . ILE A 1 136 ? -4.379 2.483 -12.661 1.00 96.94 136 ILE A N 1
ATOM 1105 C CA . ILE A 1 136 ? -5.706 1.854 -12.578 1.00 96.94 136 ILE A CA 1
ATOM 1106 C C . ILE A 1 136 ? -5.951 1.309 -11.166 1.00 96.94 136 ILE A C 1
ATOM 1108 O O . ILE A 1 136 ? -6.994 1.598 -10.581 1.00 96.94 136 ILE A O 1
ATOM 1112 N N . GLU A 1 137 ? -4.983 0.590 -10.596 1.00 96.38 137 GLU A N 1
ATOM 1113 C CA . GLU A 1 137 ? -5.063 0.043 -9.237 1.00 96.38 137 GLU A CA 1
ATOM 1114 C C . GLU A 1 137 ? -5.160 1.151 -8.174 1.00 96.38 137 GLU A C 1
ATOM 1116 O O . GLU A 1 137 ? -5.991 1.097 -7.265 1.00 96.38 137 GLU A O 1
ATOM 1121 N N . ALA A 1 138 ? -4.376 2.223 -8.316 1.00 96.31 138 ALA A N 1
ATOM 1122 C CA . ALA A 1 138 ? -4.449 3.372 -7.421 1.00 96.31 138 ALA A CA 1
ATOM 1123 C C . ALA A 1 138 ? -5.816 4.073 -7.498 1.00 96.31 138 ALA A C 1
ATOM 1125 O O . ALA A 1 138 ? -6.339 4.533 -6.479 1.00 96.31 138 ALA A O 1
ATOM 1126 N N . LYS A 1 139 ? -6.418 4.158 -8.691 1.00 97.25 139 LYS A N 1
ATOM 1127 C CA . LYS A 1 139 ? -7.767 4.709 -8.877 1.00 97.25 139 LYS A CA 1
ATOM 1128 C C . LYS A 1 139 ? -8.838 3.826 -8.247 1.00 97.25 139 LYS A C 1
ATOM 1130 O O . LYS A 1 139 ? -9.702 4.369 -7.559 1.00 97.25 139 LYS A O 1
ATOM 1135 N N . SER A 1 140 ? -8.779 2.504 -8.422 1.00 96.94 140 SER A N 1
ATOM 1136 C CA . SER A 1 140 ? -9.741 1.593 -7.789 1.00 96.94 140 SER A CA 1
ATOM 1137 C C . SER A 1 140 ? -9.631 1.630 -6.265 1.00 96.94 140 SER A C 1
ATOM 1139 O O . SER A 1 140 ? -10.648 1.784 -5.596 1.00 96.94 140 SER A O 1
ATOM 1141 N N . ALA A 1 141 ? -8.414 1.622 -5.714 1.00 95.81 141 ALA A N 1
ATOM 1142 C CA . ALA A 1 141 ? -8.197 1.727 -4.270 1.00 95.81 141 ALA A CA 1
ATOM 1143 C C . ALA A 1 141 ? -8.705 3.065 -3.696 1.00 95.81 141 ALA A C 1
ATOM 1145 O O . ALA A 1 141 ? -9.290 3.122 -2.611 1.00 95.81 141 ALA A O 1
ATOM 1146 N N . ARG A 1 142 ? -8.537 4.175 -4.429 1.00 97.00 142 ARG A N 1
ATOM 1147 C CA . ARG A 1 142 ? -9.108 5.479 -4.042 1.00 97.00 142 ARG A CA 1
ATOM 1148 C C . ARG A 1 142 ? -10.636 5.483 -4.080 1.00 97.00 142 ARG A C 1
ATOM 1150 O O . ARG A 1 142 ? -11.252 6.066 -3.193 1.00 97.00 142 ARG A O 1
ATOM 1157 N N . ALA A 1 143 ? -11.244 4.843 -5.076 1.00 97.12 143 ALA A N 1
ATOM 1158 C CA . ALA A 1 143 ? -12.697 4.720 -5.153 1.00 97.12 143 ALA A CA 1
ATOM 1159 C C . ALA A 1 143 ? -13.251 3.873 -3.996 1.00 97.12 143 ALA A C 1
ATOM 1161 O O . ALA A 1 143 ? -14.209 4.278 -3.344 1.00 97.12 143 ALA A O 1
ATOM 1162 N N . GLU A 1 144 ? -12.606 2.749 -3.685 1.00 96.88 144 GLU A N 1
ATOM 1163 C CA . GLU A 1 144 ? -12.988 1.870 -2.578 1.00 96.88 144 GLU A CA 1
ATOM 1164 C C . GLU A 1 144 ? -12.857 2.573 -1.219 1.00 96.88 144 GLU A C 1
ATOM 1166 O O . GLU A 1 144 ? -13.791 2.576 -0.421 1.00 96.88 144 GLU A O 1
ATOM 1171 N N . THR A 1 145 ? -11.741 3.263 -0.970 1.00 96.94 145 THR A N 1
ATOM 1172 C CA . THR A 1 145 ? -11.561 4.039 0.271 1.00 96.94 145 THR A CA 1
ATOM 1173 C C . THR A 1 145 ? -12.560 5.188 0.404 1.00 96.94 145 THR A C 1
ATOM 1175 O O . THR A 1 145 ? -12.986 5.494 1.519 1.00 96.94 145 THR A O 1
ATOM 1178 N N . ALA A 1 146 ? -12.969 5.817 -0.703 1.00 97.56 146 ALA A N 1
ATOM 1179 C CA . ALA A 1 146 ? -14.039 6.812 -0.691 1.00 97.56 146 ALA A CA 1
ATOM 1180 C C . ALA A 1 146 ? -15.388 6.182 -0.303 1.00 97.56 146 ALA A C 1
ATOM 1182 O O . ALA A 1 146 ? -16.051 6.697 0.597 1.00 97.56 146 ALA A O 1
ATOM 1183 N N . GLN A 1 147 ? -15.742 5.037 -0.896 1.00 97.75 147 GLN A N 1
ATOM 1184 C CA . GLN A 1 147 ? -16.963 4.294 -0.557 1.00 97.75 147 GLN A CA 1
ATOM 1185 C C . GLN A 1 147 ? -16.971 3.834 0.906 1.00 97.75 147 GLN A C 1
ATOM 1187 O O . GLN A 1 147 ? -17.965 4.013 1.606 1.00 97.75 147 GLN A O 1
ATOM 1192 N N . MET A 1 148 ? -15.853 3.299 1.405 1.00 96.62 148 MET A N 1
ATOM 1193 C CA . MET A 1 148 ? -15.735 2.877 2.804 1.00 96.62 148 MET A CA 1
ATOM 1194 C C . MET A 1 148 ? -15.902 4.049 3.775 1.00 96.62 148 MET A C 1
ATOM 1196 O O . MET A 1 148 ? -16.547 3.893 4.807 1.00 96.62 148 MET A O 1
ATOM 1200 N N . ARG A 1 149 ? -15.357 5.230 3.455 1.00 97.44 149 ARG A N 1
ATOM 1201 C CA . ARG A 1 149 ? -15.533 6.440 4.277 1.00 97.44 149 ARG A CA 1
ATOM 1202 C C . ARG A 1 149 ? -16.974 6.926 4.289 1.00 97.44 149 ARG A C 1
ATOM 1204 O O . ARG A 1 149 ? -17.458 7.352 5.335 1.00 97.44 149 ARG A O 1
ATOM 1211 N N . GLU A 1 150 ? -17.652 6.861 3.150 1.00 98.00 150 GLU A N 1
ATOM 1212 C CA . GLU A 1 150 ? -19.068 7.207 3.058 1.00 98.00 150 GLU A CA 1
ATOM 1213 C C . GLU A 1 150 ? -19.927 6.240 3.882 1.00 98.00 150 GLU A C 1
ATOM 1215 O O . GLU A 1 150 ? -20.745 6.686 4.687 1.00 98.00 150 GLU A O 1
ATOM 1220 N N . ALA A 1 151 ? -19.667 4.933 3.777 1.00 97.19 151 ALA A N 1
ATOM 1221 C CA . ALA A 1 151 ? -20.337 3.909 4.576 1.00 97.19 151 ALA A CA 1
ATOM 1222 C C . ALA A 1 151 ? -20.086 4.088 6.085 1.00 97.19 151 ALA A C 1
ATOM 1224 O O . ALA A 1 151 ? -21.027 4.015 6.873 1.00 97.19 151 ALA A O 1
ATOM 1225 N N . LEU A 1 152 ? -18.845 4.385 6.491 1.00 97.50 152 LEU A N 1
ATOM 1226 C CA . LEU A 1 152 ? -18.497 4.706 7.881 1.00 97.50 152 LEU A CA 1
ATOM 1227 C C . LEU A 1 152 ? -19.261 5.932 8.379 1.00 97.50 152 LEU A C 1
ATOM 1229 O O . LEU A 1 152 ? -19.864 5.880 9.445 1.00 97.50 152 LEU A O 1
ATOM 1233 N N . SER A 1 153 ? -19.299 7.008 7.591 1.00 97.94 153 SER A N 1
ATOM 1234 C CA . SER A 1 153 ? -20.034 8.219 7.963 1.00 97.94 153 SER A CA 1
ATOM 1235 C C . SER A 1 153 ? -21.541 7.971 8.076 1.00 97.94 153 SER A C 1
ATOM 1237 O O . SER A 1 153 ? -22.187 8.499 8.982 1.00 97.94 153 SER A O 1
ATOM 1239 N N . ALA A 1 154 ? -22.116 7.161 7.183 1.00 97.81 154 ALA A N 1
ATOM 1240 C CA . ALA A 1 154 ? -23.521 6.772 7.251 1.00 97.81 154 ALA A CA 1
ATOM 1241 C C . ALA A 1 154 ? -23.813 5.940 8.511 1.00 97.81 154 ALA A C 1
ATOM 1243 O O . ALA A 1 154 ? -24.746 6.264 9.247 1.00 97.81 154 ALA A O 1
ATOM 1244 N N . ALA A 1 155 ? -22.974 4.945 8.809 1.00 97.06 155 ALA A N 1
ATOM 1245 C CA . ALA A 1 155 ? -23.097 4.111 10.001 1.00 97.06 155 ALA A CA 1
ATOM 1246 C C . ALA A 1 155 ? -22.921 4.920 11.299 1.00 97.06 155 ALA A C 1
ATOM 1248 O O . ALA A 1 155 ? -23.667 4.730 12.256 1.00 97.06 155 ALA A O 1
ATOM 1249 N N . GLU A 1 156 ? -21.980 5.867 11.341 1.00 97.38 156 GLU A N 1
ATOM 1250 C CA . GLU A 1 156 ? -21.798 6.767 12.484 1.00 97.38 156 GLU A CA 1
ATOM 1251 C C . GLU A 1 156 ? -23.027 7.653 12.718 1.00 97.38 156 GLU A C 1
ATOM 1253 O O . GLU A 1 156 ? -23.445 7.831 13.865 1.00 97.38 156 GLU A O 1
ATOM 1258 N N . LYS A 1 157 ? -23.641 8.176 11.647 1.00 97.62 157 LYS A N 1
ATOM 1259 C CA . LYS A 1 157 ? -24.894 8.944 11.736 1.00 97.62 157 LYS A CA 1
ATOM 1260 C C . LYS A 1 157 ? -26.048 8.084 12.242 1.00 97.62 157 LYS A C 1
ATOM 1262 O O . LYS A 1 157 ? -26.802 8.533 13.105 1.00 97.62 157 LYS A O 1
ATOM 1267 N N . GLU A 1 158 ? -26.171 6.856 11.748 1.00 97.06 158 GLU A N 1
ATOM 1268 C CA . GLU A 1 158 ? -27.180 5.906 12.214 1.00 97.06 158 GLU A CA 1
ATOM 1269 C C . GLU A 1 158 ? -26.991 5.600 13.707 1.00 97.06 158 GLU A C 1
ATOM 1271 O O . GLU A 1 158 ? -27.919 5.762 14.500 1.00 97.06 158 GLU A O 1
ATOM 1276 N N . LEU A 1 159 ? -25.766 5.288 14.130 1.00 96.62 159 LEU A N 1
ATOM 1277 C CA . LEU A 1 159 ? -25.433 5.011 15.528 1.00 96.62 159 LEU A CA 1
ATOM 1278 C C . LEU A 1 159 ? -25.709 6.230 16.424 1.00 96.62 159 LEU A C 1
ATOM 1280 O O . LEU A 1 159 ? -26.273 6.088 17.512 1.00 96.62 159 LEU A O 1
ATOM 1284 N N . ALA A 1 160 ? -25.379 7.438 15.960 1.00 96.94 160 ALA A N 1
ATOM 1285 C CA . ALA A 1 160 ? -25.706 8.680 16.656 1.00 96.94 160 ALA A CA 1
ATOM 1286 C C . ALA A 1 160 ? -27.223 8.880 16.815 1.00 96.94 160 ALA A C 1
ATOM 1288 O O . ALA A 1 160 ? -27.659 9.340 17.870 1.00 96.94 160 ALA A O 1
ATOM 1289 N N . SER A 1 161 ? -28.025 8.488 15.818 1.00 96.00 161 SER A N 1
ATOM 1290 C CA . SER A 1 161 ? -29.492 8.556 15.883 1.00 96.00 161 SER A CA 1
ATOM 1291 C C . SER A 1 161 ? -30.114 7.495 16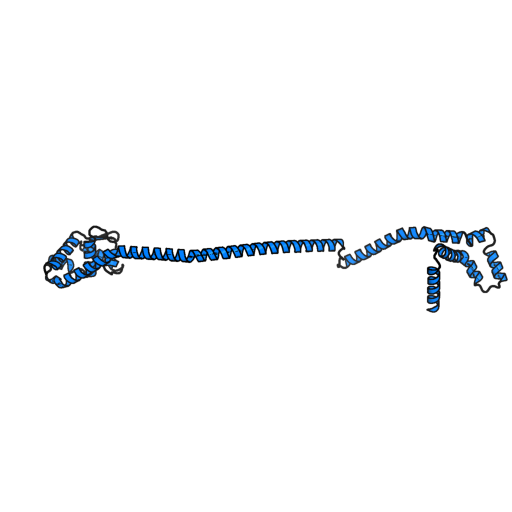.802 1.00 96.00 161 SER A C 1
ATOM 1293 O O . SER A 1 161 ? -31.122 7.762 17.455 1.00 96.00 161 SER A O 1
ATOM 1295 N N . LEU A 1 162 ? -29.490 6.318 16.925 1.00 96.00 162 LEU A N 1
ATOM 1296 C CA . LEU A 1 162 ? -29.973 5.217 17.766 1.00 96.00 162 LEU A CA 1
ATOM 1297 C C . LEU A 1 162 ? -29.603 5.378 19.246 1.00 96.00 162 LEU A C 1
ATOM 1299 O O . LEU A 1 162 ? -30.348 4.934 20.121 1.00 96.00 162 LEU A O 1
ATOM 1303 N N . ARG A 1 163 ? -28.478 6.035 19.556 1.00 95.94 163 ARG A N 1
ATOM 1304 C CA . ARG A 1 163 ? -28.041 6.320 20.937 1.00 95.94 163 ARG A CA 1
ATOM 1305 C C . ARG A 1 163 ? -29.122 6.932 21.841 1.00 95.94 163 ARG A C 1
ATOM 1307 O O . ARG A 1 163 ? -29.295 6.407 22.941 1.00 95.94 163 ARG A O 1
ATOM 1314 N N . PRO A 1 164 ? -29.855 7.992 21.448 1.00 95.69 164 PRO A N 1
ATOM 1315 C CA . PRO A 1 164 ? -30.901 8.558 22.298 1.00 95.69 164 PRO A CA 1
ATOM 1316 C C . PRO A 1 164 ? -32.068 7.588 22.517 1.00 95.69 164 PRO A C 1
ATOM 1318 O O . PRO A 1 164 ? -32.561 7.494 23.638 1.00 95.69 164 PRO A O 1
ATOM 1321 N N . ALA A 1 165 ? -32.464 6.816 21.499 1.00 94.44 165 ALA A N 1
ATOM 1322 C CA . ALA A 1 165 ? -33.523 5.814 21.633 1.00 94.44 165 ALA A CA 1
ATOM 1323 C C . ALA A 1 165 ? -33.121 4.690 22.604 1.00 94.44 165 ALA A C 1
ATOM 1325 O O . ALA A 1 165 ? -33.910 4.298 23.463 1.00 94.44 165 ALA A O 1
ATOM 1326 N N . LEU A 1 166 ? -31.870 4.221 22.530 1.00 94.12 166 LEU A N 1
ATOM 1327 C CA . LEU A 1 166 ? -31.316 3.251 23.478 1.00 94.12 166 LEU A CA 1
ATOM 1328 C C . LEU A 1 166 ? -31.237 3.818 24.900 1.00 94.12 166 LEU A C 1
ATOM 1330 O O . LEU A 1 166 ? -31.606 3.127 25.848 1.00 94.12 166 LEU A O 1
ATOM 1334 N N . ALA A 1 167 ? -30.801 5.071 25.060 1.00 94.25 167 ALA A N 1
ATOM 1335 C CA . ALA A 1 167 ? -30.764 5.736 26.361 1.00 94.25 167 ALA A CA 1
ATOM 1336 C C . ALA A 1 167 ? -32.172 5.872 26.965 1.00 94.25 167 ALA A C 1
ATOM 1338 O O . ALA A 1 167 ? -32.365 5.594 28.147 1.00 94.25 167 ALA A O 1
ATOM 1339 N N . GLN A 1 168 ? -33.167 6.223 26.147 1.00 94.69 168 GLN A N 1
ATOM 1340 C CA . GLN A 1 168 ? -34.563 6.313 26.565 1.00 94.69 168 GLN A CA 1
ATOM 1341 C C . GLN A 1 168 ? -35.140 4.942 26.942 1.00 94.69 168 GLN A C 1
ATOM 1343 O O . GLN A 1 168 ? -35.816 4.821 27.961 1.00 94.69 168 GLN A O 1
ATOM 1348 N N . ALA A 1 169 ? -34.854 3.898 26.161 1.00 93.12 169 ALA A N 1
ATOM 1349 C CA . ALA A 1 169 ? -35.288 2.536 26.464 1.00 93.12 169 ALA A CA 1
ATOM 1350 C C . ALA A 1 169 ? -34.650 2.005 27.759 1.00 93.12 169 ALA A C 1
ATOM 1352 O O . ALA A 1 169 ? -35.332 1.386 28.579 1.00 93.12 169 ALA A O 1
ATOM 1353 N N . ALA A 1 170 ? -33.361 2.281 27.974 1.00 93.19 170 ALA A N 1
ATOM 1354 C CA . ALA A 1 170 ? -32.667 1.946 29.213 1.00 93.19 170 ALA A CA 1
ATOM 1355 C C . ALA A 1 170 ? -33.281 2.676 30.415 1.00 93.19 170 ALA A C 1
ATOM 1357 O O . ALA A 1 170 ? -33.503 2.061 31.457 1.00 93.19 170 ALA A O 1
ATOM 1358 N N . GLU A 1 171 ? -33.614 3.959 30.262 1.00 92.94 171 GLU A N 1
ATOM 1359 C CA . GLU A 1 171 ? -34.259 4.740 31.315 1.00 92.94 171 GLU A CA 1
ATOM 1360 C C . GLU A 1 171 ? -35.664 4.229 31.641 1.00 92.94 171 GLU A C 1
ATOM 1362 O O . GLU A 1 171 ? -35.991 4.018 32.807 1.00 92.94 171 GLU A O 1
ATOM 1367 N N . LEU A 1 172 ? -36.465 3.918 30.622 1.00 93.25 172 LEU A N 1
ATOM 1368 C CA . LEU A 1 172 ? -37.784 3.321 30.806 1.00 93.25 172 LEU A CA 1
ATOM 1369 C C . LEU A 1 172 ? -37.696 1.972 31.537 1.00 93.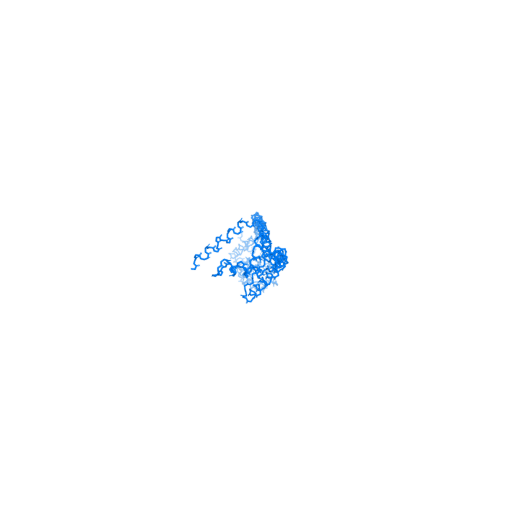25 172 LEU A C 1
ATOM 1371 O O . LEU A 1 172 ? -38.503 1.687 32.422 1.00 93.25 172 LEU A O 1
ATOM 1375 N N . ASN A 1 173 ? -36.709 1.141 31.196 1.00 91.25 173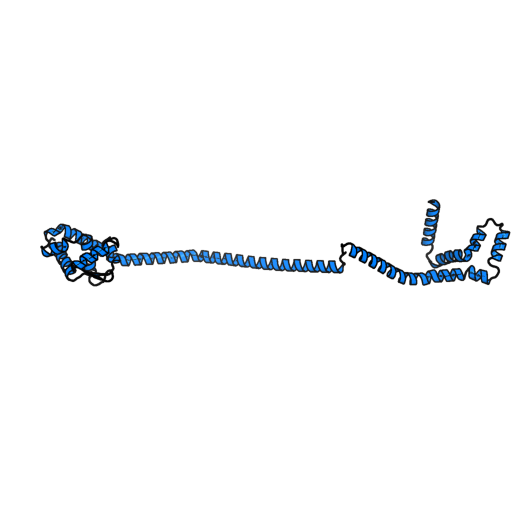 ASN A N 1
ATOM 1376 C CA . ASN A 1 173 ? -36.477 -0.125 31.888 1.00 91.25 173 ASN A CA 1
ATOM 1377 C C . ASN A 1 173 ? -36.041 0.083 33.342 1.00 91.25 173 ASN A C 1
ATOM 1379 O O . ASN A 1 173 ? -36.518 -0.641 34.219 1.00 91.25 173 ASN A O 1
ATOM 1383 N N . ARG A 1 174 ? -35.199 1.087 33.629 1.00 89.00 174 ARG A N 1
ATOM 1384 C CA . ARG A 1 174 ? -34.853 1.461 35.008 1.00 89.00 174 ARG A CA 1
ATOM 1385 C C . ARG A 1 174 ? -36.091 1.880 35.789 1.00 89.00 174 ARG A C 1
ATOM 1387 O O . ARG A 1 174 ? -36.327 1.334 36.860 1.00 89.00 174 ARG A O 1
ATOM 1394 N N . GLN A 1 175 ? -36.921 2.758 35.232 1.00 90.50 175 GLN A N 1
ATOM 1395 C CA . GLN A 1 175 ? -38.160 3.206 35.877 1.00 90.50 175 GLN A CA 1
ATOM 1396 C C . GLN A 1 175 ? -39.117 2.047 36.162 1.00 90.50 175 GLN A C 1
ATOM 1398 O O . GLN A 1 175 ? -39.618 1.930 37.276 1.00 90.50 175 GLN A O 1
ATOM 1403 N N . LYS A 1 176 ? -39.322 1.140 35.199 1.00 88.69 176 LYS A N 1
ATOM 1404 C CA . LYS A 1 176 ? -40.130 -0.073 35.408 1.00 88.69 176 LYS A CA 1
ATOM 1405 C C . LYS A 1 176 ? -39.555 -0.974 36.499 1.00 88.69 176 LYS A C 1
ATOM 1407 O O . LYS A 1 176 ? -40.314 -1.548 37.274 1.00 88.69 176 LYS A O 1
ATOM 1412 N N . THR A 1 177 ? -38.231 -1.087 36.566 1.00 8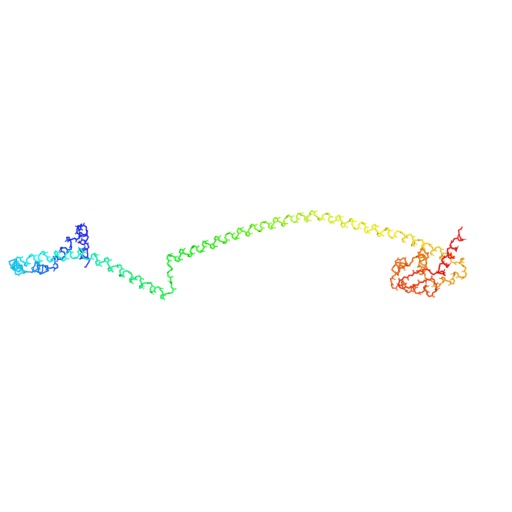4.94 177 THR A N 1
ATOM 1413 C CA . THR A 1 177 ? -37.550 -1.875 37.600 1.00 84.94 177 THR A CA 1
ATOM 1414 C C . THR A 1 177 ? -37.752 -1.246 38.977 1.00 84.94 177 THR A C 1
ATOM 1416 O O . THR A 1 177 ? -38.183 -1.943 39.891 1.00 84.94 177 THR A O 1
ATOM 1419 N N . TYR A 1 178 ? -37.535 0.065 39.122 1.00 80.44 178 TYR A N 1
ATOM 1420 C CA . TYR A 1 178 ? -37.765 0.777 40.382 1.00 80.44 178 TYR A CA 1
ATOM 1421 C C . TYR A 1 178 ? -39.228 0.717 40.820 1.00 80.44 178 TYR A C 1
ATOM 1423 O O . TYR A 1 178 ? -39.490 0.336 41.954 1.00 80.44 178 TYR A O 1
ATOM 1431 N N . ALA A 1 179 ? -40.175 0.983 39.917 1.00 80.88 179 ALA A N 1
ATOM 1432 C CA . ALA A 1 179 ? -41.602 0.879 40.215 1.00 80.88 179 ALA A CA 1
ATOM 1433 C C . ALA A 1 179 ? -42.002 -0.550 40.619 1.00 80.88 179 ALA A C 1
ATOM 1435 O O . ALA A 1 179 ? -42.808 -0.742 41.525 1.00 80.88 179 ALA A O 1
ATOM 1436 N N . GLY A 1 180 ? -41.414 -1.568 39.980 1.00 78.25 180 GLY A N 1
ATOM 1437 C CA . GLY A 1 180 ? -41.623 -2.968 40.341 1.00 78.25 180 GLY A CA 1
ATOM 1438 C C . GLY A 1 180 ? -41.064 -3.327 41.720 1.00 78.25 180 GLY A C 1
ATOM 1439 O O . GLY A 1 180 ? -41.709 -4.072 42.455 1.00 78.25 180 GLY A O 1
ATOM 1440 N N . ILE A 1 181 ? -39.894 -2.799 42.087 1.00 75.19 181 ILE A N 1
ATOM 1441 C CA . ILE A 1 181 ? -39.297 -2.981 43.419 1.00 75.19 181 ILE A CA 1
ATOM 1442 C C . ILE A 1 181 ? -40.132 -2.254 44.478 1.00 75.19 181 ILE A C 1
ATOM 1444 O O . ILE A 1 181 ? -40.474 -2.845 45.498 1.00 75.19 181 ILE A O 1
ATOM 1448 N N . GLU A 1 182 ? -40.515 -1.003 44.228 1.00 75.06 182 GLU A N 1
ATOM 1449 C CA . GLU A 1 182 ? -41.327 -0.203 45.145 1.00 75.06 182 GLU A CA 1
ATOM 1450 C C . GLU A 1 182 ? -42.698 -0.849 45.387 1.00 75.06 182 GLU A C 1
ATOM 1452 O O . GLU A 1 182 ? -43.087 -1.052 46.535 1.00 75.06 182 GLU A O 1
ATOM 1457 N N . ALA A 1 183 ? -43.383 -1.293 44.328 1.00 71.56 183 ALA A N 1
ATOM 1458 C CA . ALA A 1 183 ? -44.658 -2.000 44.444 1.00 71.56 183 ALA A CA 1
ATOM 1459 C C . ALA A 1 183 ? -44.549 -3.314 45.240 1.00 71.56 183 ALA A C 1
ATOM 1461 O O . ALA A 1 183 ? -45.469 -3.657 45.981 1.00 71.56 183 ALA A O 1
ATOM 1462 N N . ARG A 1 184 ? -43.428 -4.042 45.119 1.00 73.69 184 ARG A N 1
ATOM 1463 C CA . ARG A 1 184 ? -43.172 -5.263 45.906 1.00 73.69 184 ARG A CA 1
ATOM 1464 C C . ARG A 1 184 ? -42.843 -4.962 47.369 1.00 73.69 184 ARG A C 1
ATOM 1466 O O . ARG A 1 184 ? -43.224 -5.739 48.239 1.00 73.69 184 ARG A O 1
ATOM 1473 N N . ASN A 1 185 ? -42.177 -3.842 47.642 1.00 75.06 185 ASN A N 1
ATOM 1474 C CA . ASN A 1 185 ? -41.704 -3.490 48.980 1.00 75.06 185 ASN A CA 1
ATOM 1475 C C . ASN A 1 185 ? -42.726 -2.696 49.805 1.00 75.06 185 ASN A C 1
ATOM 1477 O O . ASN A 1 185 ? -42.635 -2.696 51.031 1.00 75.06 185 ASN A O 1
ATOM 1481 N N . LEU A 1 186 ? -43.710 -2.041 49.181 1.00 72.75 186 LEU A N 1
ATOM 1482 C CA . LEU A 1 186 ? -44.740 -1.267 49.887 1.00 72.75 186 LEU A CA 1
ATOM 1483 C C . LEU A 1 186 ? -45.476 -2.076 50.980 1.00 72.75 186 LEU A C 1
ATOM 1485 O O . LEU A 1 186 ? -45.515 -1.598 52.117 1.00 72.75 186 LEU A O 1
ATOM 1489 N N . PRO A 1 187 ? -45.984 -3.300 50.715 1.00 73.38 187 PRO A N 1
ATOM 1490 C CA . PRO A 1 187 ? -46.604 -4.128 51.752 1.00 73.38 187 PRO A CA 1
ATOM 1491 C C . PRO A 1 187 ? -45.623 -4.472 52.876 1.00 73.38 187 PRO A C 1
ATOM 1493 O O . PRO A 1 187 ? -45.958 -4.410 54.056 1.00 73.38 187 PRO A O 1
ATOM 1496 N N . TYR A 1 188 ? -44.375 -4.766 52.519 1.00 73.88 188 TYR A N 1
ATOM 1497 C CA . TYR A 1 188 ? -43.343 -5.147 53.473 1.00 73.88 188 TYR A CA 1
ATOM 1498 C C . TYR A 1 188 ? -42.986 -4.010 54.438 1.00 73.88 188 TYR A C 1
ATOM 1500 O O . TYR A 1 188 ? -42.908 -4.221 55.646 1.00 73.88 188 TYR A O 1
ATOM 1508 N N . ILE A 1 189 ? -42.860 -2.780 53.928 1.00 76.81 189 ILE A N 1
ATOM 1509 C CA . ILE A 1 189 ? -42.593 -1.585 54.739 1.00 76.81 189 ILE A CA 1
ATOM 1510 C C . ILE A 1 189 ? -43.742 -1.324 55.724 1.00 76.81 189 ILE A C 1
ATOM 1512 O O . ILE A 1 189 ? -43.482 -0.988 56.883 1.00 76.81 189 ILE A O 1
ATOM 1516 N N . SER A 1 190 ? -45.004 -1.492 55.304 1.00 79.56 190 SER A N 1
ATOM 1517 C CA . SER A 1 190 ? -46.147 -1.327 56.215 1.00 79.56 190 SER A CA 1
ATOM 1518 C C . SER A 1 190 ? -46.161 -2.366 57.334 1.00 79.56 190 SER A C 1
ATOM 1520 O O . SER A 1 190 ? -46.316 -1.995 58.497 1.00 79.56 190 SER A O 1
ATOM 1522 N N . VAL A 1 191 ? -45.906 -3.636 57.008 1.00 80.69 191 VAL A N 1
ATOM 1523 C CA . VAL A 1 191 ? -45.875 -4.743 57.981 1.00 80.69 191 VAL A CA 1
ATOM 1524 C C . VAL A 1 191 ? -44.741 -4.561 58.971 1.00 80.69 191 VAL A C 1
ATOM 1526 O O . VAL A 1 191 ? -44.906 -4.769 60.168 1.00 80.69 191 VAL A O 1
ATOM 1529 N N . ARG A 1 192 ? -43.589 -4.109 58.479 1.00 80.44 192 ARG A N 1
ATOM 1530 C CA . ARG A 1 192 ? -42.417 -3.827 59.299 1.00 80.44 192 ARG A CA 1
ATOM 1531 C C . ARG A 1 192 ? -42.682 -2.728 60.317 1.00 80.44 192 ARG A C 1
ATOM 1533 O O . ARG A 1 192 ? -42.363 -2.882 61.492 1.00 80.44 192 ARG A O 1
ATOM 1540 N N . ARG A 1 193 ? -43.309 -1.631 59.885 1.00 83.62 193 ARG A N 1
ATOM 1541 C CA . ARG A 1 193 ? -43.705 -0.540 60.784 1.00 83.62 193 ARG A CA 1
ATOM 1542 C C . ARG A 1 193 ? -44.711 -1.021 61.829 1.00 83.62 193 ARG A C 1
ATOM 1544 O O . ARG A 1 193 ? -44.578 -0.673 62.998 1.00 83.62 193 ARG A O 1
ATOM 1551 N N . GLU A 1 194 ? -45.693 -1.818 61.417 1.00 84.31 194 GLU A N 1
ATOM 1552 C CA . GLU A 1 194 ? -46.687 -2.394 62.324 1.00 84.31 194 GLU A CA 1
ATOM 1553 C C . GLU A 1 194 ? -46.038 -3.316 63.366 1.00 84.31 194 GLU A C 1
ATOM 1555 O O . GLU A 1 194 ? -46.317 -3.176 64.555 1.00 84.31 194 GLU A O 1
ATOM 1560 N N . ALA A 1 195 ? -45.103 -4.171 62.947 1.00 80.06 195 ALA A N 1
ATOM 1561 C CA . ALA A 1 195 ? -44.348 -5.060 63.825 1.00 80.06 195 ALA A CA 1
ATOM 1562 C C . ALA A 1 195 ? -43.500 -4.301 64.847 1.00 80.06 195 ALA A C 1
ATOM 1564 O O . ALA A 1 195 ? -43.543 -4.609 66.036 1.00 80.06 195 ALA A O 1
ATOM 1565 N N . SER A 1 196 ? -42.757 -3.281 64.412 1.00 81.12 196 SER A N 1
ATOM 1566 C CA . SER A 1 196 ? -41.950 -2.461 65.321 1.00 81.12 196 SER A CA 1
ATOM 1567 C C . SER A 1 196 ? -42.821 -1.716 66.331 1.00 81.12 196 SER A C 1
ATOM 1569 O O . SER A 1 196 ? -42.557 -1.791 67.531 1.00 81.12 196 SER A O 1
ATOM 1571 N N . ASN A 1 197 ? -43.907 -1.084 65.872 1.00 85.88 197 ASN A N 1
ATOM 1572 C CA . ASN A 1 197 ? -44.867 -0.416 66.754 1.00 85.88 197 ASN A CA 1
ATOM 1573 C C . ASN A 1 197 ? -45.493 -1.399 67.753 1.00 85.88 197 ASN A C 1
ATOM 1575 O O . ASN A 1 197 ? -45.706 -1.063 68.917 1.00 85.88 197 ASN A O 1
ATOM 1579 N N . PHE A 1 198 ? -45.799 -2.618 67.305 1.00 86.25 198 PHE A N 1
ATOM 1580 C CA . PHE A 1 198 ? -46.339 -3.668 68.153 1.00 86.25 198 PHE A CA 1
ATOM 1581 C C . PHE A 1 198 ? -45.352 -4.083 69.246 1.00 86.25 198 PHE A C 1
ATOM 1583 O O . PHE A 1 198 ? -45.716 -4.095 70.421 1.00 86.25 198 PHE A O 1
ATOM 1590 N N . VAL A 1 199 ? -44.103 -4.383 68.877 1.00 83.38 199 VAL A N 1
ATOM 1591 C CA . VAL A 1 199 ? -43.056 -4.789 69.825 1.00 83.38 199 VAL A CA 1
ATOM 1592 C C . VAL A 1 199 ? -42.778 -3.679 70.842 1.00 83.38 199 VAL A C 1
ATOM 1594 O O . VAL A 1 199 ? -42.618 -3.969 72.028 1.00 83.38 199 VAL A O 1
ATOM 1597 N N . GLU A 1 200 ? -42.787 -2.413 70.421 1.00 84.38 200 GLU A N 1
ATOM 1598 C CA . GLU A 1 200 ? -42.634 -1.259 71.312 1.00 84.38 200 GLU A CA 1
ATOM 1599 C C . GLU A 1 200 ? -43.803 -1.142 72.305 1.00 84.38 200 GLU A C 1
ATOM 1601 O O . GLU A 1 200 ? -43.587 -1.117 73.522 1.00 84.38 200 GLU A O 1
ATOM 1606 N N . LYS A 1 201 ? -45.049 -1.157 71.808 1.00 86.44 201 LYS A N 1
ATOM 1607 C CA . LYS A 1 201 ? -46.259 -1.115 72.649 1.00 86.44 201 LYS A CA 1
ATOM 1608 C C . LYS A 1 201 ? -46.305 -2.279 73.635 1.00 86.44 201 LYS A C 1
ATOM 1610 O O . LYS A 1 201 ? -46.627 -2.085 74.808 1.00 86.44 201 LYS A O 1
ATOM 1615 N N . PHE A 1 202 ? -45.969 -3.480 73.173 1.00 84.44 202 PHE A N 1
ATOM 1616 C CA . PHE A 1 202 ? -45.923 -4.666 74.013 1.00 84.44 202 PHE A CA 1
ATOM 1617 C C . PHE A 1 202 ? -44.842 -4.540 75.093 1.00 84.44 202 PHE A C 1
ATOM 1619 O O . PHE A 1 202 ? -45.111 -4.784 76.268 1.00 84.44 202 PHE A O 1
ATOM 1626 N N . SER A 1 203 ? -43.639 -4.087 74.731 1.00 82.81 203 SER A N 1
ATOM 1627 C CA . SER A 1 203 ? -42.530 -3.900 75.677 1.00 82.81 203 SER A CA 1
ATOM 1628 C C . SER A 1 203 ? -42.886 -2.925 76.801 1.00 82.81 203 SER A C 1
ATOM 1630 O O . SER A 1 203 ? -42.556 -3.180 77.961 1.00 82.81 203 SER A O 1
ATOM 1632 N N . ALA A 1 204 ? -43.618 -1.853 76.483 1.00 84.94 204 ALA A N 1
ATOM 1633 C CA . ALA A 1 204 ? -44.126 -0.896 77.465 1.00 84.94 204 ALA A CA 1
ATOM 1634 C C . ALA A 1 204 ? -45.188 -1.495 78.409 1.00 84.94 204 ALA A C 1
ATOM 1636 O O . ALA A 1 204 ? -45.355 -1.025 79.534 1.00 84.94 204 ALA A O 1
ATOM 1637 N N . ARG A 1 205 ? -45.896 -2.544 77.971 1.00 84.31 205 ARG A N 1
ATOM 1638 C CA . ARG A 1 205 ? -47.036 -3.157 78.676 1.00 84.31 205 ARG A CA 1
ATOM 1639 C C . ARG A 1 205 ? -46.758 -4.563 79.206 1.00 84.31 205 ARG A C 1
ATOM 1641 O O . ARG A 1 205 ? -47.662 -5.201 79.737 1.00 84.31 205 ARG A O 1
ATOM 1648 N N . LYS A 1 206 ? -45.516 -5.044 79.140 1.00 81.75 206 LYS A N 1
ATOM 1649 C CA . LYS A 1 206 ? -45.155 -6.424 79.513 1.00 81.75 206 LYS A CA 1
ATOM 1650 C C . LYS A 1 206 ? -45.621 -6.849 80.914 1.00 81.75 206 LYS A C 1
ATOM 1652 O O . LYS A 1 206 ? -45.909 -8.017 81.122 1.00 81.75 206 LYS A O 1
ATOM 1657 N N . ASN A 1 207 ? -45.756 -5.915 81.859 1.00 80.94 207 ASN A N 1
ATOM 1658 C CA . ASN A 1 207 ? -46.205 -6.201 83.229 1.00 80.94 207 ASN A CA 1
ATOM 1659 C C . ASN A 1 207 ? -47.675 -6.662 83.321 1.00 80.94 207 ASN A C 1
ATOM 1661 O O . ASN A 1 207 ? -48.078 -7.172 84.361 1.00 80.94 207 ASN A O 1
ATOM 1665 N N . PHE A 1 208 ? -48.464 -6.482 82.257 1.00 80.44 208 PHE A N 1
ATOM 1666 C CA . PHE A 1 208 ? -49.854 -6.939 82.158 1.00 80.44 208 PHE A CA 1
ATOM 1667 C C . PHE A 1 208 ? -49.988 -8.312 81.488 1.00 80.44 208 PHE A C 1
ATOM 1669 O O . PHE A 1 208 ? -51.083 -8.868 81.432 1.00 80.44 208 PHE A O 1
ATOM 1676 N N . ALA A 1 209 ? -48.892 -8.869 80.969 1.00 80.75 209 ALA A N 1
ATOM 1677 C CA . ALA A 1 209 ? -48.908 -10.192 80.372 1.00 80.75 209 ALA A CA 1
ATOM 1678 C C . ALA A 1 209 ? -49.037 -11.275 81.452 1.00 80.75 209 ALA A C 1
ATOM 1680 O O . ALA A 1 209 ? -48.435 -11.191 82.524 1.00 80.75 209 ALA A O 1
ATOM 1681 N N . ASN A 1 210 ? -49.816 -12.315 81.156 1.00 83.44 210 ASN A N 1
ATOM 1682 C CA . ASN A 1 210 ? -49.920 -13.472 82.036 1.00 83.44 210 ASN A CA 1
ATOM 1683 C C . ASN A 1 210 ? -48.577 -14.229 82.110 1.00 83.44 210 ASN A C 1
ATOM 1685 O O . ASN A 1 210 ? -47.690 -14.086 81.262 1.00 83.44 210 ASN A O 1
ATOM 1689 N N . GLU A 1 211 ? -48.430 -15.068 83.134 1.00 77.25 211 GLU A N 1
ATOM 1690 C CA . GLU A 1 211 ? -47.177 -15.783 83.383 1.00 77.25 211 GLU A CA 1
ATOM 1691 C C . GLU A 1 211 ? -46.779 -16.707 82.217 1.00 77.25 211 GLU A C 1
ATOM 1693 O O . GLU A 1 211 ? -45.593 -16.868 81.933 1.00 77.25 211 GLU A O 1
ATOM 1698 N N . SER A 1 212 ? -47.750 -17.270 81.489 1.00 77.00 212 SER A N 1
ATOM 1699 C CA . SER A 1 212 ? -47.485 -18.116 80.321 1.00 77.00 212 SER A CA 1
ATOM 1700 C C . SER A 1 212 ? -46.878 -17.344 79.146 1.00 77.00 212 SER A C 1
ATOM 1702 O O . SER A 1 212 ? -45.926 -17.831 78.539 1.00 77.00 212 SER A O 1
ATOM 1704 N N . VAL A 1 213 ? -47.371 -16.135 78.855 1.00 77.62 213 VAL A N 1
ATOM 1705 C CA . VAL A 1 213 ? -46.833 -15.257 77.804 1.00 77.62 213 VAL A CA 1
ATOM 1706 C C . VAL A 1 213 ? -45.440 -14.788 78.194 1.00 77.62 213 VAL A C 1
ATOM 1708 O O . VAL A 1 213 ? -44.514 -14.911 77.399 1.00 77.62 213 VAL A O 1
ATOM 1711 N N . LEU A 1 214 ? -45.264 -14.332 79.438 1.00 78.69 214 LEU A N 1
ATOM 1712 C CA . LEU A 1 214 ? -43.966 -13.892 79.950 1.00 78.69 214 LEU A CA 1
ATOM 1713 C C . LEU A 1 214 ? -42.914 -14.999 79.890 1.00 78.69 214 LEU A C 1
ATOM 1715 O O . LEU A 1 214 ? -41.800 -14.738 79.455 1.00 78.69 214 LEU A O 1
ATOM 1719 N N . ARG A 1 215 ? -43.255 -16.237 80.265 1.00 77.56 215 ARG A N 1
ATOM 1720 C CA . ARG A 1 215 ? -42.329 -17.377 80.163 1.00 77.56 215 ARG A CA 1
ATOM 1721 C C . ARG A 1 215 ? -41.963 -17.709 78.716 1.00 77.56 215 ARG A C 1
ATOM 1723 O O . ARG A 1 215 ? -40.811 -18.042 78.463 1.00 77.56 215 ARG A O 1
ATOM 1730 N N . ALA A 1 216 ? -42.911 -17.604 77.782 1.00 75.69 216 ALA A N 1
ATOM 1731 C CA . ALA A 1 216 ? 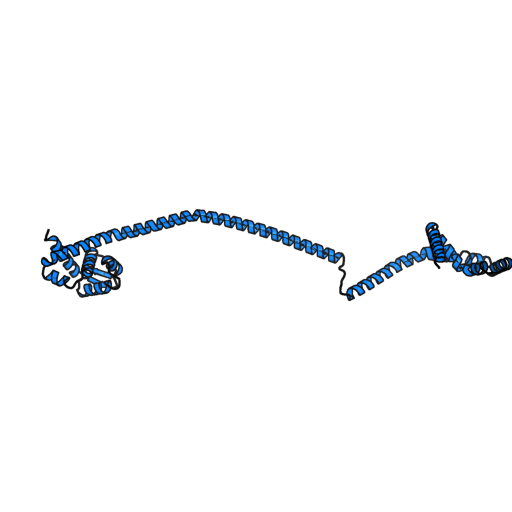-42.669 -17.889 76.368 1.00 75.69 216 ALA A CA 1
ATOM 1732 C C . ALA A 1 216 ? -41.782 -16.833 75.685 1.00 75.69 216 ALA A C 1
ATOM 1734 O O . ALA A 1 216 ? -40.984 -17.174 74.818 1.00 75.69 216 ALA A O 1
ATOM 1735 N N . ILE A 1 217 ? -41.899 -15.561 76.080 1.00 79.38 217 ILE A N 1
ATOM 1736 C CA . ILE A 1 217 ? -41.181 -14.450 75.433 1.00 79.38 217 ILE A CA 1
ATOM 1737 C C . ILE A 1 217 ? -39.928 -13.991 76.181 1.00 79.38 217 ILE A C 1
ATOM 1739 O O . ILE A 1 217 ? -39.064 -13.375 75.570 1.00 79.38 217 ILE A O 1
ATOM 1743 N N . ALA A 1 218 ? -39.809 -14.267 77.485 1.00 78.94 218 ALA A N 1
ATOM 1744 C CA . ALA A 1 218 ? -38.654 -13.876 78.296 1.00 78.94 218 ALA A CA 1
ATOM 1745 C C . ALA A 1 218 ? -37.289 -14.277 77.705 1.00 78.94 218 ALA A C 1
ATOM 1747 O O . ALA A 1 218 ? -36.353 -13.491 77.860 1.00 78.94 218 ALA A O 1
ATOM 1748 N N . PRO A 1 219 ? -37.123 -15.442 77.040 1.00 83.50 219 PRO A N 1
ATOM 1749 C CA . PRO A 1 219 ? -35.841 -15.778 76.432 1.00 83.50 219 PRO A CA 1
ATOM 1750 C C . PRO A 1 219 ? -35.598 -15.078 75.085 1.00 83.50 219 PRO A C 1
ATOM 1752 O O . PRO A 1 219 ? -34.468 -15.118 74.595 1.00 83.50 219 PRO A O 1
ATOM 1755 N N . LEU A 1 220 ? -36.609 -14.457 74.473 1.00 86.31 220 LEU A N 1
ATOM 1756 C CA . LEU A 1 220 ? -36.525 -13.921 73.117 1.00 86.31 220 LEU A CA 1
ATOM 1757 C C . LEU A 1 220 ? -35.956 -12.497 73.097 1.00 86.31 220 LEU A C 1
ATOM 1759 O O . LEU A 1 220 ? -36.348 -11.618 73.862 1.00 86.31 220 LEU A O 1
ATOM 1763 N N . SER A 1 221 ? -35.031 -12.267 72.176 1.00 87.62 221 SER A N 1
ATOM 1764 C CA . SER A 1 221 ? -34.529 -10.951 71.799 1.00 87.62 221 SER A CA 1
ATOM 1765 C C . SER A 1 221 ? -35.575 -10.166 71.001 1.00 87.62 221 SER A C 1
ATOM 1767 O O . SER A 1 221 ? -36.523 -10.722 70.447 1.00 87.62 221 SER A O 1
ATOM 1769 N N . ILE A 1 222 ? -35.372 -8.851 70.892 1.00 84.62 222 ILE A N 1
ATOM 1770 C CA . ILE A 1 222 ? -36.231 -7.963 70.090 1.00 84.62 222 ILE A CA 1
ATOM 1771 C C . ILE A 1 222 ? -36.307 -8.444 68.633 1.00 84.62 222 ILE A C 1
ATOM 1773 O O . ILE A 1 222 ? -37.391 -8.475 68.057 1.00 84.62 222 ILE A O 1
ATOM 1777 N N . ALA A 1 223 ? -35.179 -8.878 68.069 1.00 85.50 223 ALA A N 1
ATOM 1778 C CA . ALA A 1 223 ? -35.115 -9.388 66.706 1.00 85.50 223 ALA A CA 1
ATOM 1779 C C . ALA A 1 223 ? -35.918 -10.692 66.540 1.00 85.50 223 ALA A C 1
ATOM 1781 O O . ALA A 1 223 ? -36.681 -10.834 65.591 1.00 85.50 223 ALA A O 1
ATOM 1782 N N . GLU A 1 224 ? -35.833 -11.618 67.500 1.00 91.25 224 GLU A N 1
ATOM 1783 C CA . GLU A 1 224 ? -36.626 -12.858 67.499 1.00 91.25 224 GLU A CA 1
ATOM 1784 C C . GLU A 1 224 ? -38.138 -12.577 67.611 1.00 91.25 224 GLU A C 1
ATOM 1786 O O . GLU A 1 224 ? -38.939 -13.226 66.937 1.00 91.25 224 GLU A O 1
ATOM 1791 N N . LEU A 1 225 ? -38.540 -11.567 68.391 1.00 88.62 225 LEU A N 1
ATOM 1792 C CA . LEU A 1 225 ? -39.937 -11.119 68.464 1.00 88.62 225 LEU A CA 1
ATOM 1793 C C . LEU A 1 225 ? -40.418 -10.480 67.153 1.00 88.62 225 LEU A C 1
ATOM 1795 O O . LEU A 1 225 ? -41.547 -10.729 66.730 1.00 88.62 225 LEU A O 1
ATOM 1799 N N . GLN A 1 226 ? -39.569 -9.690 66.490 1.00 86.44 226 GLN A N 1
ATOM 1800 C CA . GLN A 1 226 ? -39.867 -9.120 65.172 1.00 86.44 226 GLN A CA 1
ATOM 1801 C C . GLN A 1 226 ? -40.033 -10.214 64.108 1.00 86.44 226 GLN A C 1
ATOM 1803 O O . GLN A 1 226 ? -40.975 -10.147 63.319 1.00 86.44 226 GLN A O 1
ATOM 1808 N N . ILE A 1 227 ? -39.181 -11.247 64.126 1.00 91.88 227 ILE A N 1
ATOM 1809 C CA . ILE A 1 227 ? -39.302 -12.420 63.247 1.00 91.88 227 ILE A CA 1
ATOM 1810 C C . ILE A 1 227 ? -40.629 -13.147 63.492 1.00 91.88 227 ILE A C 1
ATOM 1812 O O . ILE A 1 227 ? -41.349 -13.444 62.540 1.00 91.88 227 ILE A O 1
ATOM 1816 N N . LEU A 1 228 ? -40.993 -13.411 64.751 1.00 92.19 228 LEU A N 1
ATOM 1817 C CA . LEU A 1 228 ? -42.260 -14.079 65.062 1.00 92.19 228 LEU A CA 1
ATOM 1818 C C . LEU A 1 228 ? -43.470 -13.278 64.589 1.00 92.19 228 LEU A C 1
ATOM 1820 O O . LEU A 1 228 ? -44.405 -13.850 64.034 1.00 92.19 228 LEU A O 1
ATOM 1824 N N . PHE A 1 229 ? -43.454 -11.959 64.772 1.00 89.31 229 PHE A N 1
ATOM 1825 C CA . PHE A 1 229 ? -44.538 -11.108 64.297 1.00 89.31 229 PHE A CA 1
ATOM 1826 C C . PHE A 1 229 ? -44.638 -11.109 62.765 1.00 89.31 229 PHE A C 1
ATOM 1828 O O . PHE A 1 229 ? -45.737 -11.197 62.220 1.00 89.31 229 PHE A O 1
ATOM 1835 N N . TYR A 1 230 ? -43.502 -11.059 62.065 1.00 88.62 230 TYR A N 1
ATOM 1836 C CA . TYR A 1 230 ? -43.454 -11.161 60.606 1.00 88.62 230 TYR A CA 1
ATOM 1837 C C . TYR A 1 230 ? -44.056 -12.468 60.091 1.00 88.62 230 TYR A C 1
ATOM 1839 O O . TYR A 1 230 ? -44.897 -12.459 59.189 1.00 88.62 230 TYR A O 1
ATOM 1847 N N . LEU A 1 231 ? -43.661 -13.590 60.693 1.00 92.25 231 LEU A N 1
ATOM 1848 C CA . LEU A 1 231 ? -44.166 -14.910 60.325 1.00 92.25 231 LEU A CA 1
ATOM 1849 C C . LEU A 1 231 ? -45.649 -15.069 60.694 1.00 92.25 231 LEU A C 1
ATOM 1851 O O . LEU A 1 231 ? -46.392 -15.715 59.966 1.00 92.25 231 LEU A O 1
ATOM 1855 N N . ALA A 1 232 ? -46.116 -14.420 61.766 1.00 91.12 232 ALA A N 1
ATOM 1856 C CA . ALA A 1 232 ? -47.539 -14.361 62.107 1.00 91.12 232 ALA A CA 1
ATOM 1857 C C . ALA A 1 232 ? -48.353 -13.560 61.086 1.00 91.12 232 ALA A C 1
ATOM 1859 O O . ALA A 1 232 ? -49.501 -13.896 60.809 1.00 91.12 232 ALA A O 1
ATOM 1860 N N . TYR A 1 233 ? -47.776 -12.493 60.532 1.00 87.00 233 TYR A N 1
ATOM 1861 C CA . TYR A 1 233 ? -48.424 -11.695 59.495 1.00 87.00 233 TYR A CA 1
ATOM 1862 C C . TYR A 1 233 ? -48.477 -12.442 58.156 1.00 87.00 233 TYR A C 1
ATOM 1864 O O . TYR A 1 233 ? -49.466 -12.372 57.432 1.00 87.00 233 TYR A O 1
ATOM 1872 N N . THR A 1 234 ? -47.420 -13.189 57.838 1.00 85.88 234 THR A N 1
ATOM 1873 C CA . THR A 1 234 ? -47.287 -13.981 56.607 1.00 85.88 234 THR A CA 1
ATOM 1874 C C . THR A 1 234 ? -47.766 -15.425 56.765 1.00 85.88 234 THR A C 1
ATOM 1876 O O . THR A 1 234 ? -47.409 -16.252 55.940 1.00 85.88 234 THR A O 1
ATOM 1879 N N . TYR A 1 235 ? -48.598 -15.709 57.778 1.00 80.88 235 TYR A N 1
ATOM 1880 C CA . TYR A 1 235 ? -49.012 -17.032 58.283 1.00 80.88 235 TYR A CA 1
ATOM 1881 C C . TYR A 1 235 ? -49.178 -18.163 57.246 1.00 80.88 235 TYR A C 1
ATOM 1883 O O . TYR A 1 235 ? -48.866 -19.309 57.550 1.00 80.88 235 TYR A O 1
ATOM 1891 N N . ASP A 1 236 ? -49.646 -17.858 56.034 1.00 79.56 236 ASP A N 1
ATOM 1892 C CA . ASP A 1 236 ? -49.934 -18.827 54.964 1.00 79.56 236 ASP A CA 1
ATOM 1893 C C . ASP A 1 236 ? -48.790 -18.997 53.935 1.00 79.56 236 ASP A C 1
ATOM 1895 O O . ASP A 1 236 ? -48.960 -19.600 52.875 1.00 79.56 236 ASP A O 1
ATOM 1899 N N . ARG A 1 237 ? -47.615 -18.412 54.196 1.00 87.19 237 ARG A N 1
ATOM 1900 C CA . ARG A 1 237 ? -46.487 -18.368 53.261 1.00 87.19 237 ARG A CA 1
ATOM 1901 C C . ARG A 1 237 ? -45.166 -18.712 53.947 1.00 87.19 237 ARG A C 1
ATOM 1903 O O . ARG A 1 237 ? -44.759 -18.070 54.911 1.00 87.19 237 ARG A O 1
ATOM 1910 N N . GLU A 1 238 ? -44.435 -19.653 53.352 1.00 90.31 238 GLU A N 1
ATOM 1911 C CA . GLU A 1 238 ? -43.021 -19.877 53.664 1.00 90.31 238 GLU A CA 1
ATOM 1912 C C . GLU A 1 238 ? -42.191 -18.627 53.344 1.00 90.31 238 GLU A C 1
ATOM 1914 O O . GLU A 1 238 ? -42.180 -18.146 52.204 1.00 90.31 238 GLU A O 1
ATOM 1919 N N . SER A 1 239 ? -41.484 -18.113 54.350 1.00 91.19 239 SER A N 1
ATOM 1920 C CA . SER A 1 239 ? -40.600 -16.954 54.211 1.00 91.19 239 SER A CA 1
ATOM 1921 C C . SER A 1 239 ? -39.142 -17.392 54.231 1.00 91.19 239 SER A C 1
ATOM 1923 O O . SER A 1 239 ? -38.735 -18.176 55.086 1.00 91.19 239 SER A O 1
ATOM 1925 N N . THR A 1 240 ? -38.342 -16.905 53.287 1.00 93.81 240 THR A N 1
ATOM 1926 C CA . THR A 1 240 ? -36.921 -17.282 53.180 1.00 93.81 240 THR A CA 1
ATOM 1927 C C . THR A 1 240 ? -36.055 -16.590 54.237 1.00 93.81 240 THR A C 1
ATOM 1929 O O . THR A 1 240 ? -36.397 -15.514 54.722 1.00 93.81 240 THR A O 1
ATOM 1932 N N . GLU A 1 241 ? -34.885 -17.157 54.557 1.00 92.19 241 GLU A N 1
ATOM 1933 C CA . GLU A 1 241 ? -33.891 -16.520 55.446 1.00 92.19 241 GLU A CA 1
ATOM 1934 C C . GLU A 1 241 ? -33.560 -15.075 55.035 1.00 92.19 241 GLU A C 1
ATOM 1936 O O . GLU A 1 241 ? -33.388 -14.216 55.896 1.00 92.19 241 GLU A O 1
ATOM 1941 N N . ILE A 1 242 ? -33.495 -14.801 53.727 1.00 88.06 242 ILE A N 1
ATOM 1942 C CA . ILE A 1 242 ? -33.196 -13.466 53.192 1.00 88.06 242 ILE A CA 1
ATOM 1943 C C . ILE A 1 242 ? -34.352 -12.507 53.488 1.00 88.06 242 ILE A C 1
ATOM 1945 O O . ILE A 1 242 ? -34.130 -11.447 54.061 1.00 88.06 242 ILE A O 1
ATOM 1949 N N . GLU A 1 243 ? -35.592 -12.902 53.181 1.00 87.44 243 GLU A N 1
ATOM 1950 C CA . GLU A 1 243 ? -36.779 -12.075 53.446 1.00 87.44 243 GLU A CA 1
ATOM 1951 C C . GLU A 1 243 ? -36.973 -11.794 54.940 1.00 87.44 243 GLU A C 1
ATOM 1953 O O . GLU A 1 243 ? -37.402 -10.703 55.314 1.00 87.44 243 GLU A O 1
ATOM 1958 N N . ILE A 1 244 ? -36.648 -12.764 55.796 1.00 90.62 244 ILE A N 1
ATOM 1959 C CA . ILE A 1 244 ? -36.729 -12.622 57.252 1.00 90.62 244 ILE A CA 1
ATOM 1960 C C . ILE A 1 244 ? -35.605 -11.716 57.774 1.00 90.62 244 ILE A C 1
ATOM 1962 O O . ILE A 1 244 ? -35.847 -10.868 58.634 1.00 90.62 244 ILE A O 1
ATOM 1966 N N . GLY A 1 245 ? -34.387 -11.870 57.249 1.00 87.69 245 GLY A N 1
ATOM 1967 C CA . GLY A 1 245 ? -33.237 -11.045 57.612 1.00 87.69 245 GLY A CA 1
ATOM 1968 C C . GLY A 1 245 ? -33.413 -9.583 57.252 1.00 87.69 245 GLY A C 1
ATOM 1969 O O . GLY A 1 245 ? -33.242 -8.717 58.110 1.00 87.69 245 GLY A O 1
ATOM 1970 N N . ASP A 1 246 ? -33.866 -9.320 56.028 1.00 84.25 246 ASP A N 1
ATOM 1971 C CA . ASP A 1 246 ? -34.206 -7.974 55.570 1.00 84.25 246 ASP A CA 1
ATOM 1972 C C . ASP A 1 246 ? -35.301 -7.341 56.459 1.00 84.25 246 ASP A C 1
ATOM 1974 O O . ASP A 1 246 ? -35.327 -6.122 56.652 1.00 84.25 246 ASP A O 1
ATOM 1978 N N . PHE A 1 247 ? -36.182 -8.155 57.064 1.00 85.94 247 PHE A N 1
ATOM 1979 C CA . PHE A 1 247 ? -37.351 -7.661 57.804 1.00 85.94 247 PHE A CA 1
ATOM 1980 C C . PHE A 1 247 ? -36.931 -7.230 59.195 1.00 85.94 247 PHE A C 1
ATOM 1982 O O . PHE A 1 247 ? -37.260 -6.133 59.661 1.00 85.94 247 PHE A O 1
ATOM 1989 N N . ALA A 1 248 ? -36.186 -8.122 59.841 1.00 85.12 248 ALA A N 1
ATOM 1990 C CA . ALA A 1 248 ? -35.653 -7.947 61.176 1.00 85.12 248 ALA A CA 1
ATOM 1991 C C . ALA A 1 248 ? -34.391 -7.068 61.200 1.00 85.12 248 ALA A C 1
ATOM 1993 O O . ALA A 1 248 ? -33.836 -6.855 62.274 1.00 85.12 248 ALA A O 1
ATOM 1994 N N . GLU A 1 249 ? -33.942 -6.542 60.049 1.00 85.25 249 GLU A N 1
ATOM 1995 C CA . GLU A 1 249 ? -32.712 -5.740 59.941 1.00 85.25 249 GLU A CA 1
ATOM 1996 C C . GLU A 1 249 ? -31.473 -6.506 60.451 1.00 85.25 249 GLU A C 1
ATOM 1998 O O . GLU A 1 249 ? -30.535 -5.947 61.019 1.00 85.25 249 GLU A O 1
ATOM 2003 N N . MET A 1 250 ? -31.487 -7.825 60.254 1.00 86.62 250 MET A N 1
ATOM 2004 C CA . MET A 1 250 ? -30.458 -8.740 60.726 1.00 86.62 250 MET A CA 1
ATOM 2005 C C . MET A 1 250 ? -29.505 -9.110 59.596 1.00 86.62 250 MET A C 1
ATOM 2007 O O . MET A 1 250 ? -29.920 -9.398 58.474 1.00 86.62 250 MET A O 1
ATOM 2011 N N . ASN A 1 251 ? -28.212 -9.202 59.910 1.00 87.94 251 ASN A N 1
ATOM 2012 C CA . ASN A 1 251 ? -27.253 -9.762 58.967 1.00 87.94 251 ASN A CA 1
ATOM 2013 C C . ASN A 1 251 ? -27.551 -11.247 58.736 1.00 87.94 251 ASN A C 1
ATOM 2015 O O . ASN A 1 251 ? -27.954 -11.961 59.655 1.00 87.94 251 ASN A O 1
ATOM 2019 N N . ALA A 1 252 ? -27.248 -11.750 57.539 1.00 83.62 252 ALA A N 1
ATOM 2020 C CA . ALA A 1 252 ? -27.442 -13.160 57.189 1.00 83.62 252 ALA A CA 1
ATOM 2021 C C . ALA A 1 252 ? -26.776 -14.145 58.179 1.00 83.62 252 ALA A C 1
ATOM 2023 O O . ALA A 1 252 ? -27.260 -15.259 58.372 1.00 83.62 252 ALA A O 1
ATOM 2024 N N . THR A 1 253 ? -25.685 -13.735 58.838 1.00 88.88 253 THR A N 1
ATOM 2025 C CA . THR A 1 253 ? -24.993 -14.527 59.869 1.00 88.88 253 THR A CA 1
ATOM 2026 C C . THR A 1 253 ? -25.802 -14.703 61.152 1.00 88.88 253 THR A C 1
ATOM 2028 O O . THR A 1 253 ? -25.617 -15.701 61.847 1.00 88.88 253 THR A O 1
ATOM 2031 N N . ASP A 1 254 ? -26.709 -13.770 61.441 1.00 92.19 254 ASP A N 1
ATOM 2032 C CA . ASP A 1 254 ? -27.421 -13.662 62.717 1.00 92.19 254 ASP A CA 1
ATOM 2033 C C . ASP A 1 254 ? -28.849 -14.220 62.614 1.00 92.19 254 ASP A C 1
ATOM 2035 O O . ASP A 1 254 ? -29.387 -14.759 63.583 1.00 92.19 254 ASP A O 1
ATOM 2039 N N . VAL A 1 255 ? -29.440 -14.173 61.413 1.00 93.62 255 VAL A N 1
ATOM 2040 C CA . VAL A 1 255 ? -30.789 -14.693 61.126 1.00 93.62 255 VAL A CA 1
ATOM 2041 C C . VAL A 1 255 ? -30.888 -16.185 61.413 1.00 93.62 255 VAL A C 1
ATOM 2043 O O . VAL A 1 255 ? -31.806 -16.647 62.085 1.00 93.62 255 VAL A O 1
ATOM 2046 N N . LYS A 1 256 ? -29.925 -16.965 60.919 1.00 95.00 256 LYS A N 1
ATOM 2047 C CA . LYS A 1 256 ? -29.964 -18.426 61.014 1.00 95.00 256 LYS A CA 1
ATOM 2048 C C . LYS A 1 256 ? -29.890 -18.940 62.460 1.00 95.00 256 LYS A C 1
ATOM 2050 O O . LYS A 1 256 ? -30.675 -19.827 62.802 1.00 95.00 256 LYS A O 1
ATOM 2055 N N . PRO A 1 257 ? -29.005 -18.417 63.331 1.00 95.94 257 PRO A N 1
ATOM 2056 C CA . PRO A 1 257 ? -29.065 -18.690 64.764 1.00 95.94 257 PRO A CA 1
ATOM 2057 C C . PRO A 1 257 ? -30.420 -18.351 65.398 1.00 95.94 257 PRO A C 1
ATOM 2059 O O . PRO A 1 257 ? -30.955 -19.185 66.127 1.00 95.94 257 PRO A O 1
ATOM 2062 N N . ALA A 1 258 ? -30.996 -17.183 65.089 1.00 95.12 258 ALA A N 1
ATOM 2063 C CA . ALA A 1 258 ? -32.288 -16.766 65.638 1.00 95.12 258 ALA A CA 1
ATOM 2064 C C . ALA A 1 258 ? -33.435 -17.692 65.200 1.00 95.12 258 ALA A C 1
ATOM 2066 O O . ALA A 1 258 ? -34.226 -18.130 66.032 1.00 95.12 258 ALA A O 1
ATOM 2067 N N . LEU A 1 259 ? -33.484 -18.081 63.922 1.00 96.06 259 LEU A N 1
ATOM 2068 C CA . LEU A 1 259 ? -34.482 -19.027 63.409 1.00 96.06 259 LEU A CA 1
ATOM 2069 C C . LEU A 1 259 ? -34.357 -20.409 64.048 1.00 96.06 259 LEU A C 1
ATOM 2071 O O . LEU A 1 259 ? -35.350 -20.994 64.473 1.00 96.06 259 LEU A O 1
ATOM 2075 N N . ARG A 1 260 ? -33.133 -20.927 64.188 1.00 95.50 260 ARG A N 1
ATOM 2076 C CA . ARG A 1 260 ? -32.899 -22.207 64.876 1.00 95.50 260 ARG A CA 1
ATOM 2077 C C . ARG A 1 260 ? -33.367 -22.168 66.322 1.00 95.50 260 ARG A C 1
ATOM 2079 O O . ARG A 1 260 ? -33.921 -23.150 66.803 1.00 95.50 260 ARG A O 1
ATOM 2086 N N . ARG A 1 261 ? -33.154 -21.042 67.000 1.00 95.19 261 ARG A N 1
ATOM 2087 C CA . ARG A 1 261 ? -33.577 -20.852 68.384 1.00 95.19 261 ARG A CA 1
ATOM 2088 C C . ARG A 1 261 ? -35.096 -20.787 68.508 1.00 95.19 261 ARG A C 1
ATOM 2090 O O . ARG A 1 261 ? -35.664 -21.552 69.279 1.00 95.19 261 ARG A O 1
ATOM 2097 N N . LEU A 1 262 ? -35.754 -19.969 67.691 1.00 95.25 262 LEU A N 1
ATOM 2098 C CA . LEU A 1 262 ? -37.217 -19.914 67.617 1.00 95.25 262 LEU A CA 1
ATOM 2099 C C . LEU A 1 262 ? -37.836 -21.280 67.290 1.00 95.25 262 LEU A C 1
ATOM 2101 O O . LEU A 1 262 ? -38.862 -21.647 67.858 1.00 95.25 262 LEU A O 1
ATOM 2105 N N . SER A 1 263 ? -37.191 -22.050 66.412 1.00 96.06 263 SER A N 1
ATOM 2106 C CA . SER A 1 263 ? -37.633 -23.398 66.058 1.00 96.06 263 SER A CA 1
ATOM 2107 C C . SER A 1 263 ? -37.429 -24.394 67.201 1.00 96.06 263 SER A C 1
ATOM 2109 O O . SER A 1 263 ? -38.311 -25.202 67.466 1.00 96.06 263 SER A O 1
ATOM 2111 N N . SER A 1 264 ? -36.324 -24.297 67.950 1.00 95.00 264 SER A N 1
ATOM 2112 C CA . SER A 1 264 ? -36.097 -25.144 69.133 1.00 95.00 264 SER A CA 1
ATOM 2113 C C . SER A 1 264 ? -37.111 -24.912 70.258 1.00 95.00 264 SER A C 1
ATOM 2115 O O . SER A 1 264 ? -37.360 -25.815 71.052 1.00 95.00 264 SER A O 1
ATOM 2117 N N . GLU A 1 265 ? -37.724 -23.727 70.294 1.00 94.19 265 GLU A N 1
ATOM 2118 C CA . GLU A 1 265 ? -38.804 -23.373 71.220 1.00 94.19 265 GLU A CA 1
ATOM 2119 C C . GLU A 1 265 ? -40.200 -23.739 70.684 1.00 94.19 265 GLU A C 1
ATOM 2121 O O . GLU A 1 265 ? -41.204 -23.430 71.331 1.00 94.19 265 GLU A O 1
ATOM 2126 N N . ASP A 1 266 ? -40.281 -24.403 69.523 1.00 94.81 266 ASP A N 1
ATOM 2127 C CA . ASP A 1 266 ? -41.530 -24.792 68.851 1.00 94.81 266 ASP A CA 1
ATOM 2128 C C . ASP A 1 266 ? -42.422 -23.582 68.507 1.00 94.81 266 ASP A C 1
ATOM 2130 O O . ASP A 1 266 ? -43.650 -23.640 68.528 1.00 94.81 266 ASP A O 1
ATOM 2134 N N . LEU A 1 267 ? -41.803 -22.423 68.249 1.00 93.81 267 LEU A N 1
ATOM 2135 C CA . LEU A 1 267 ? -42.515 -21.195 67.878 1.00 93.81 267 LEU A CA 1
ATOM 2136 C C . LEU A 1 267 ? -42.608 -21.023 66.357 1.00 93.81 267 LEU A C 1
ATOM 2138 O O . LEU A 1 267 ? -43.510 -20.341 65.869 1.00 93.81 267 LEU A O 1
ATOM 2142 N N . ILE A 1 268 ? -41.700 -21.652 65.611 1.00 96.56 268 ILE A N 1
ATOM 2143 C CA . ILE A 1 268 ? -41.678 -21.665 64.146 1.00 96.56 268 ILE A CA 1
ATOM 2144 C C . ILE A 1 268 ? -41.277 -23.048 63.630 1.00 96.56 268 ILE A C 1
ATOM 2146 O O . ILE A 1 268 ? -40.490 -23.751 64.268 1.00 96.56 268 ILE A O 1
ATOM 2150 N N . ASP A 1 269 ? -41.730 -23.375 62.427 1.00 95.94 269 ASP A N 1
ATOM 2151 C CA . ASP A 1 269 ? -41.223 -24.494 61.642 1.00 95.94 269 ASP A CA 1
ATOM 2152 C C . ASP A 1 269 ? -40.148 -23.958 60.694 1.00 95.94 269 ASP A C 1
ATOM 2154 O O . ASP A 1 269 ? -40.439 -23.156 59.809 1.00 95.94 269 ASP A O 1
ATOM 2158 N N . TYR A 1 270 ? -38.889 -24.353 60.891 1.00 96.69 270 TYR A N 1
ATOM 2159 C CA . TYR A 1 270 ? -37.759 -23.883 60.083 1.00 96.69 270 TYR A CA 1
ATOM 2160 C C . TYR A 1 270 ? -37.093 -25.058 59.360 1.00 96.69 270 TYR A C 1
ATOM 2162 O O . TYR A 1 270 ? -36.504 -25.942 59.986 1.00 96.69 270 TYR A O 1
ATOM 2170 N N . SER A 1 271 ? -37.175 -25.074 58.026 1.00 94.19 271 SER A N 1
ATOM 2171 C CA . SER A 1 271 ? -36.610 -26.132 57.179 1.00 94.19 271 SER A CA 1
ATOM 2172 C C . SER A 1 271 ? -36.156 -25.569 55.830 1.00 94.19 271 SER A C 1
ATOM 2174 O O . SER A 1 271 ? -36.683 -24.570 55.373 1.00 94.19 271 SER A O 1
ATOM 2176 N N . ASN A 1 272 ? -35.148 -26.169 55.187 1.00 91.00 272 ASN A N 1
ATOM 2177 C CA . ASN A 1 272 ? -34.699 -25.780 53.835 1.00 91.00 272 ASN A CA 1
ATOM 2178 C C . ASN A 1 272 ? -34.435 -24.269 53.612 1.00 91.00 272 ASN A C 1
ATOM 2180 O O . ASN A 1 272 ? -34.630 -23.768 52.509 1.00 91.00 272 ASN A O 1
ATOM 2184 N N . ALA A 1 273 ? -33.951 -23.553 54.635 1.00 91.88 273 ALA A N 1
ATOM 2185 C CA . ALA A 1 273 ? -33.737 -22.099 54.606 1.00 91.88 273 ALA A CA 1
ATOM 2186 C C . ALA A 1 273 ? -35.016 -21.249 54.417 1.00 91.88 273 ALA A C 1
ATOM 2188 O O . ALA A 1 273 ? -34.936 -20.072 54.050 1.00 91.88 273 ALA A O 1
ATOM 2189 N N . SER A 1 274 ? -36.181 -21.824 54.717 1.00 93.12 274 SER A N 1
ATOM 2190 C CA . SER A 1 274 ? -37.456 -21.132 54.886 1.00 93.12 274 SER A CA 1
ATOM 2191 C C . SER A 1 274 ? -38.033 -21.381 56.283 1.00 93.12 274 SER A C 1
ATOM 2193 O O . SER A 1 274 ? -37.682 -22.349 56.965 1.00 93.12 274 SER A O 1
ATOM 2195 N N . ALA A 1 275 ? -38.885 -20.468 56.745 1.00 95.19 275 ALA A N 1
ATOM 2196 C CA . ALA A 1 275 ? -39.614 -20.604 57.997 1.00 95.19 275 ALA A CA 1
ATOM 2197 C C . ALA A 1 275 ? -41.099 -20.267 57.833 1.00 95.19 275 ALA A C 1
ATOM 2199 O O . ALA A 1 275 ? -41.461 -19.362 57.074 1.00 95.19 275 ALA A O 1
ATOM 2200 N N . THR A 1 276 ? -41.937 -20.958 58.601 1.00 95.25 276 THR A N 1
ATOM 2201 C CA . THR A 1 276 ? -43.360 -20.659 58.814 1.00 95.25 276 THR A CA 1
ATOM 2202 C C . THR A 1 276 ? -43.648 -20.568 60.303 1.00 95.25 276 THR A C 1
ATOM 2204 O O . THR A 1 276 ? -42.948 -21.162 61.122 1.00 95.25 276 THR A O 1
ATOM 2207 N N . ILE A 1 277 ? -44.668 -19.806 60.692 1.00 96.00 277 ILE A N 1
ATOM 2208 C CA . ILE A 1 277 ? -45.055 -19.733 62.103 1.00 96.00 277 ILE A CA 1
ATOM 2209 C C . ILE A 1 277 ? -45.741 -21.032 62.542 1.00 96.00 277 ILE A C 1
ATOM 2211 O O . ILE A 1 277 ? -46.671 -21.502 61.888 1.00 96.00 277 ILE A O 1
ATOM 2215 N N . ALA A 1 278 ? -45.312 -21.593 63.672 1.00 95.38 278 ALA A N 1
ATOM 2216 C CA . ALA A 1 278 ? -45.969 -22.753 64.260 1.00 95.38 278 ALA A CA 1
ATOM 2217 C C . ALA A 1 278 ? -47.249 -22.320 64.996 1.00 95.38 278 ALA A C 1
ATOM 2219 O O . ALA A 1 278 ? -47.374 -21.175 65.441 1.00 95.38 278 ALA A O 1
ATOM 2220 N N . GLN A 1 279 ? -48.189 -23.246 65.211 1.00 93.69 279 GLN A N 1
ATOM 2221 C CA . GLN A 1 279 ? -49.443 -22.961 65.936 1.00 93.69 279 GLN A CA 1
ATOM 2222 C C . GLN A 1 279 ? -49.198 -22.338 67.317 1.00 93.69 279 GLN A C 1
ATOM 2224 O O . GLN A 1 279 ? -49.889 -21.402 67.725 1.00 93.69 279 GLN A O 1
ATOM 2229 N N . ARG A 1 280 ? -48.173 -22.822 68.026 1.00 93.00 280 ARG A N 1
ATOM 2230 C CA . ARG A 1 280 ? -47.781 -22.293 69.333 1.00 93.00 280 ARG A CA 1
ATOM 2231 C C . ARG A 1 280 ? -47.241 -20.865 69.229 1.00 93.00 280 ARG A C 1
ATOM 2233 O O . ARG A 1 280 ? -47.647 -20.021 70.024 1.00 93.00 280 ARG A O 1
ATOM 2240 N N . GLY A 1 281 ? -46.386 -20.571 68.249 1.00 92.88 281 GLY A N 1
ATOM 2241 C CA . GLY A 1 281 ? -45.901 -19.211 67.996 1.00 92.88 281 GLY A CA 1
ATOM 2242 C C . GLY A 1 281 ? -47.035 -18.240 67.666 1.00 92.88 281 GLY A C 1
ATOM 2243 O O . GLY A 1 281 ? -47.086 -17.139 68.217 1.00 92.88 281 GLY A O 1
ATOM 2244 N N . LEU A 1 282 ? -47.998 -18.672 66.845 1.00 93.12 282 LEU A N 1
ATOM 2245 C CA . LEU A 1 282 ? -49.180 -17.873 66.519 1.00 93.12 282 LEU A CA 1
ATOM 2246 C C . LEU A 1 282 ? -50.018 -17.576 67.771 1.00 93.12 282 LEU A C 1
ATOM 2248 O O . LEU A 1 282 ? -50.434 -16.435 67.983 1.00 93.12 282 LEU A O 1
ATOM 2252 N N . ALA A 1 283 ? -50.236 -18.580 68.623 1.00 92.00 283 ALA A N 1
ATOM 2253 C CA . ALA A 1 283 ? -50.954 -18.409 69.881 1.00 92.00 283 ALA A CA 1
ATOM 2254 C C . ALA A 1 283 ? -50.253 -17.403 70.812 1.00 92.00 283 ALA A C 1
ATOM 2256 O O . ALA A 1 283 ? -50.925 -16.551 71.393 1.00 92.00 283 ALA A O 1
ATOM 2257 N N . VAL A 1 284 ? -48.917 -17.448 70.906 1.00 89.25 284 VAL A N 1
ATOM 2258 C CA . VAL A 1 284 ? -48.123 -16.477 71.680 1.00 89.25 284 VAL A CA 1
ATOM 2259 C C . VAL A 1 284 ? -48.321 -15.058 71.141 1.00 89.25 284 VAL A C 1
ATOM 2261 O O . VAL A 1 284 ? -48.627 -14.154 71.917 1.00 89.25 284 VAL A O 1
ATOM 2264 N N . ILE A 1 285 ? -48.228 -14.852 69.823 1.00 91.44 285 ILE A N 1
ATOM 2265 C CA . ILE A 1 285 ? -48.433 -13.531 69.209 1.00 91.44 285 ILE A CA 1
ATOM 2266 C C . ILE A 1 285 ? -49.856 -13.006 69.448 1.00 91.44 285 ILE A C 1
ATOM 2268 O O . ILE A 1 285 ? -50.023 -11.828 69.760 1.00 91.44 285 ILE A O 1
ATOM 2272 N N . ASN A 1 286 ? -50.881 -13.854 69.349 1.00 91.44 286 ASN A N 1
ATOM 2273 C CA . ASN A 1 286 ? -52.264 -13.444 69.614 1.00 91.44 286 ASN A CA 1
ATOM 2274 C C . ASN A 1 286 ? -52.472 -13.041 71.079 1.00 91.44 286 ASN A C 1
ATOM 2276 O O . ASN A 1 286 ? -53.049 -11.991 71.342 1.00 91.44 286 ASN A O 1
ATOM 2280 N N . GLN A 1 287 ? -51.909 -13.788 72.030 1.00 89.25 287 GLN A N 1
ATOM 2281 C CA . GLN A 1 287 ? -51.959 -13.403 73.443 1.00 89.25 287 GLN A CA 1
ATOM 2282 C C . GLN A 1 287 ? -51.206 -12.089 73.710 1.00 89.25 287 GLN A C 1
ATOM 2284 O O . GLN A 1 287 ? -51.658 -11.261 74.497 1.00 89.25 287 GLN A O 1
ATOM 2289 N N . MET A 1 288 ? -50.079 -11.850 73.032 1.00 86.38 288 MET A N 1
ATOM 2290 C CA . MET A 1 288 ? -49.385 -10.560 73.100 1.00 86.38 288 MET A CA 1
ATOM 2291 C C . MET A 1 288 ? -50.243 -9.418 72.528 1.00 86.38 288 MET A C 1
ATOM 2293 O O . MET A 1 288 ? -50.237 -8.321 73.085 1.00 86.38 288 MET A O 1
ATOM 2297 N N . LYS A 1 289 ? -51.006 -9.662 71.451 1.00 88.50 289 LYS A N 1
ATOM 2298 C CA . LYS A 1 289 ? -51.980 -8.697 70.907 1.00 88.50 289 LYS A CA 1
ATOM 2299 C C . LYS A 1 289 ? -53.081 -8.376 71.904 1.00 88.50 289 LYS A C 1
ATOM 2301 O O . LYS A 1 289 ? -53.382 -7.200 72.084 1.00 88.50 289 LYS A O 1
ATOM 2306 N N . ASP A 1 290 ? -53.605 -9.374 72.603 1.00 87.69 290 ASP A N 1
ATOM 2307 C CA . ASP A 1 290 ? -54.611 -9.153 73.642 1.00 87.69 290 ASP A CA 1
ATOM 2308 C C . ASP A 1 290 ? -54.070 -8.253 74.761 1.00 87.69 290 ASP A C 1
ATOM 2310 O O . ASP A 1 290 ? -54.758 -7.327 75.182 1.00 87.69 290 ASP A O 1
ATOM 2314 N N . VAL A 1 291 ? -52.812 -8.438 75.180 1.00 84.56 291 VAL A N 1
ATOM 2315 C CA . VAL A 1 291 ? -52.140 -7.572 76.173 1.00 84.56 291 VAL A CA 1
ATOM 2316 C C . VAL A 1 291 ? -51.956 -6.141 75.658 1.00 84.56 291 VAL A C 1
ATOM 2318 O O . VAL A 1 291 ? -52.125 -5.180 76.408 1.00 84.56 291 VAL A O 1
ATOM 2321 N N . VAL A 1 292 ? -51.615 -5.972 74.377 1.00 86.19 292 VAL A N 1
ATOM 2322 C CA . VAL A 1 292 ? -51.518 -4.637 73.771 1.00 86.19 292 VAL A CA 1
ATOM 2323 C C . VAL A 1 292 ? -52.894 -3.975 73.687 1.00 86.19 292 VAL A C 1
ATOM 2325 O O . VAL A 1 292 ? -52.969 -2.779 73.939 1.00 86.19 292 VAL A O 1
ATOM 2328 N N . ASN A 1 293 ? -53.970 -4.714 73.409 1.00 85.50 293 ASN A N 1
ATOM 2329 C CA . ASN A 1 293 ? -55.308 -4.153 73.182 1.00 85.50 293 ASN A CA 1
ATOM 2330 C C . ASN A 1 293 ? -56.146 -3.952 74.462 1.00 85.50 293 ASN A C 1
ATOM 2332 O O . ASN A 1 293 ? -56.990 -3.069 74.492 1.00 85.50 293 ASN A O 1
ATOM 2336 N N . THR A 1 294 ? -55.929 -4.726 75.531 1.00 80.00 294 THR A N 1
ATOM 2337 C CA . THR A 1 294 ? -56.737 -4.668 76.777 1.00 80.00 294 THR A CA 1
ATOM 2338 C C . THR A 1 294 ? -56.456 -3.460 77.681 1.00 80.00 294 THR A C 1
ATOM 2340 O O . THR A 1 294 ? -57.114 -3.299 78.707 1.00 80.00 294 THR A O 1
ATOM 2343 N N . ALA A 1 295 ? -55.493 -2.610 77.320 1.00 58.50 295 ALA A N 1
ATOM 2344 C CA . ALA A 1 295 ? -55.116 -1.405 78.065 1.00 58.50 295 ALA A CA 1
ATOM 2345 C C . ALA A 1 295 ? -55.381 -0.096 77.286 1.00 58.50 295 ALA A C 1
ATOM 2347 O O . ALA A 1 295 ? -54.715 0.915 77.529 1.00 58.50 295 ALA A O 1
ATOM 2348 N N . GLU A 1 296 ? -56.301 -0.132 76.317 1.00 54.44 296 GLU A N 1
ATOM 2349 C CA . GLU A 1 296 ? -56.995 1.037 75.743 1.00 54.44 296 GLU A CA 1
ATOM 2350 C C . GLU A 1 296 ? -58.425 1.112 76.299 1.00 54.44 296 GLU A C 1
ATOM 2352 O O . GLU A 1 296 ? -58.865 2.244 76.598 1.00 54.44 296 GLU A O 1
#

pLDDT: mean 86.69, std 9.92, range [51.19, 98.0]

Secondary structure (DSSP, 8-state):
-HHHHHHHHHHHHHHHHH-SSHHHHHHHHHHHHHTHHHHHHHTSS--HHHHHHHHHHHS-SHHHHHIIIIIHHHHHHHIIIIIHHHHHHHHHHHHHHHHHHHHHHHHHHTT-----HHHHHHHHHHHHHHHHHHHHHHHHHHHHHHHHHHHHHHHHHHHHHHHHHHHHHHHHHHHHHHHHHHHHHHHHHHHHHHHHHHHHHHHHHGGGS-HHHHHHHTT--HHHHHHHHHHHHTTTS-EEHHHHHHHHT--HHHHHHHHHHHHHTTSEEEETTEEEE-HHHHHHHHHHHHHHHTT-

Radius of gyration: 71.18 Å; chains: 1; bounding box: 125×49×169 Å

Sequence (296 aa):
METIKDLWASLLASITERSTNPFTAAFAISWVGWNYKFFVLLFSDLSPAKTFAGVNELYPDWTSRLSSGFAFPLMTALLYVFAYPYLTQKLVPWYRERQVKLANSLKDIEGKRVRTVEEVAKLVRDYERKISAADIEAKSARAETAQMREALSAAEKELASLRPALAQAAELNRQKTYAGIEARNLPYISVRREASNFVEKFSARKNFANESVLRAIAPLSIAELQILFYLAYTYDRESTEIEIGDFAEMNATDVKPALRRLSSEDLIDYSNASATIAQRGLAVINQMKDVVNTAE